Protein AF-A0A534V9U9-F1 (afdb_monomer_lite)

Radius of gyration: 21.63 Å; chains: 1; bounding box: 50×68×51 Å

Foldseek 3Di:
DDDDDPPLPQQPAEEEAAVLLLDCQAPLLVQLSVLQVVLVVVSVVSRHHYDPPQPLLVLCLQFCCPLPVVVQCVLCVVLPDPVDDSVVSSVVSNVPVVSFDDAQQGDTLLQLLFADQAQVLQVVQQVVQCVVVDPQGNGPVSQLPDPVNVSVAPVNCVVNVVVDDDCPDPSNVSLVSSLVSLLSSVVVSCVVRVHQWYKYWQASGFQADDDPDPDVLVVLQFADNQKQAQQAQGNDCVSPPPCSGHNGIRRRRNHHDSDSGRRSCVSNVFDKDKAWSFWGQFRWGWDADPPHPSRIDTDDRDGDTTTIIMMITGGHPSVVVNVSVRVSD

Structure (mmCIF, N/CA/C/O backbone):
data_AF-A0A534V9U9-F1
#
_entry.id   AF-A0A534V9U9-F1
#
loop_
_atom_site.group_PDB
_atom_site.id
_atom_site.type_symbol
_atom_site.label_atom_id
_atom_site.label_alt_id
_atom_site.label_comp_id
_atom_site.label_asym_id
_atom_site.label_entity_id
_atom_site.label_seq_id
_atom_site.pdbx_PDB_ins_code
_atom_site.Cartn_x
_atom_site.Cartn_y
_atom_site.Cartn_z
_atom_site.occupancy
_atom_site.B_iso_or_equiv
_atom_site.auth_seq_id
_atom_site.auth_comp_id
_atom_site.auth_asym_id
_atom_site.auth_atom_id
_atom_site.pdbx_PDB_model_num
ATOM 1 N N . MET A 1 1 ? -17.864 -41.113 9.088 1.00 35.97 1 MET A N 1
ATOM 2 C CA . MET A 1 1 ? -17.496 -39.858 9.779 1.00 35.97 1 MET A CA 1
ATOM 3 C C . MET A 1 1 ? -18.620 -38.866 9.558 1.00 35.97 1 MET A C 1
ATOM 5 O O . MET A 1 1 ? -18.899 -38.551 8.411 1.00 35.97 1 MET A O 1
ATOM 9 N N . ARG A 1 2 ? -19.339 -38.472 10.615 1.00 26.59 2 ARG A N 1
ATOM 10 C CA . ARG A 1 2 ? -20.355 -37.412 10.530 1.00 26.59 2 ARG A CA 1
ATOM 11 C C . ARG A 1 2 ? -19.629 -36.071 10.410 1.00 26.59 2 ARG A C 1
ATOM 13 O O . ARG A 1 2 ? -18.693 -35.842 11.169 1.00 26.59 2 ARG A O 1
ATOM 20 N N . ALA A 1 3 ? -20.045 -35.235 9.461 1.00 29.88 3 ALA A N 1
ATOM 21 C CA . ALA A 1 3 ? -19.619 -33.844 9.393 1.00 29.88 3 ALA A CA 1
ATOM 22 C C . ALA A 1 3 ? -20.002 -33.152 10.710 1.00 29.88 3 ALA A C 1
ATOM 24 O O . ALA A 1 3 ? -21.153 -33.244 11.142 1.00 29.88 3 ALA A O 1
ATOM 25 N N . LEU A 1 4 ? -19.022 -32.542 11.373 1.00 28.94 4 LEU A N 1
ATOM 26 C CA . LEU A 1 4 ? -19.265 -31.696 12.537 1.00 28.94 4 LEU A CA 1
ATOM 27 C C . LEU A 1 4 ? -20.018 -30.431 12.084 1.00 28.94 4 LEU A C 1
ATOM 29 O O . LEU A 1 4 ? -19.758 -29.956 10.974 1.00 28.94 4 LEU A O 1
ATOM 33 N N . PRO A 1 5 ? -20.939 -29.885 12.897 1.00 31.34 5 PRO A N 1
ATOM 34 C CA . PRO A 1 5 ? -21.625 -28.641 12.572 1.00 31.34 5 PRO A CA 1
ATOM 35 C C . PRO A 1 5 ? -20.613 -27.494 12.462 1.00 31.34 5 PRO A C 1
ATOM 37 O O . PRO A 1 5 ? -19.665 -27.417 13.243 1.00 31.34 5 PRO A O 1
ATOM 40 N N . VAL A 1 6 ? -20.815 -26.595 11.498 1.00 38.22 6 VAL A N 1
ATOM 41 C CA . VAL A 1 6 ? -20.056 -25.343 11.360 1.00 38.22 6 VAL A CA 1
ATOM 42 C C . VAL A 1 6 ? -20.553 -24.368 12.434 1.00 38.22 6 VAL A C 1
ATOM 44 O O . VAL A 1 6 ? -21.310 -23.445 12.160 1.00 38.22 6 VAL A O 1
ATOM 47 N N . GLU A 1 7 ? -20.205 -24.618 13.693 1.00 33.47 7 GLU A N 1
ATOM 48 C CA . GLU A 1 7 ? -20.451 -23.673 14.783 1.00 33.47 7 GLU A CA 1
ATOM 49 C C . GLU A 1 7 ? -19.437 -22.523 14.690 1.00 33.47 7 GLU A C 1
ATOM 51 O O . GLU A 1 7 ? -18.239 -22.721 14.863 1.00 33.47 7 GLU A O 1
ATOM 56 N N . ASN A 1 8 ? -19.936 -21.338 14.322 1.00 39.75 8 ASN A N 1
ATOM 57 C CA . ASN A 1 8 ? -19.493 -19.977 14.666 1.00 39.75 8 ASN A CA 1
ATOM 58 C C . ASN A 1 8 ? -18.013 -19.724 15.053 1.00 39.75 8 ASN A C 1
ATOM 60 O O . ASN A 1 8 ? -17.728 -18.968 15.979 1.00 39.75 8 ASN A O 1
ATOM 64 N N . ARG A 1 9 ? -17.044 -20.268 14.305 1.00 39.12 9 ARG A N 1
ATOM 65 C CA . ARG A 1 9 ? -15.599 -20.034 14.534 1.00 39.12 9 ARG A CA 1
ATOM 66 C C . ARG A 1 9 ? -15.144 -18.573 14.362 1.00 39.12 9 ARG A C 1
ATOM 68 O O . ARG A 1 9 ? -13.999 -18.264 14.684 1.00 39.12 9 ARG A O 1
ATOM 75 N N . CYS A 1 10 ? -16.015 -17.688 13.877 1.00 41.69 10 CYS A N 1
ATOM 76 C CA . CYS A 1 10 ? -15.759 -16.249 13.784 1.00 41.69 10 CYS A CA 1
ATOM 77 C C . CYS A 1 10 ? -16.000 -15.495 15.105 1.00 41.69 10 CYS A C 1
ATOM 79 O O . CYS A 1 10 ? -15.434 -14.422 15.283 1.00 41.69 10 CYS A O 1
ATOM 81 N N . ALA A 1 11 ? -16.793 -16.044 16.035 1.00 40.78 11 ALA A N 1
ATOM 82 C CA . ALA A 1 11 ? -17.296 -15.306 17.202 1.00 40.78 11 ALA A CA 1
ATOM 83 C C . ALA A 1 11 ? -16.236 -14.974 18.272 1.00 40.78 11 ALA A C 1
ATOM 85 O O . ALA A 1 11 ? -16.463 -14.094 19.098 1.00 40.78 11 ALA A O 1
ATOM 86 N N . GLU A 1 12 ? -15.083 -15.648 18.257 1.00 47.53 12 GLU A N 1
ATOM 87 C CA . GLU A 1 12 ? -14.006 -15.462 19.244 1.00 47.53 12 GLU A CA 1
ATOM 88 C C . GLU A 1 12 ? -12.804 -14.667 18.706 1.00 47.53 12 GLU A C 1
ATOM 90 O O . GLU A 1 12 ? -11.816 -14.515 19.419 1.00 47.53 12 GLU A O 1
ATOM 95 N N . LYS A 1 13 ? -12.860 -14.165 17.461 1.00 58.19 13 LYS A N 1
ATOM 96 C CA . LYS A 1 13 ? -11.720 -13.503 16.809 1.00 58.19 13 LYS A CA 1
ATOM 97 C C . LYS A 1 13 ? -11.958 -12.011 16.564 1.00 58.19 13 LYS A C 1
ATOM 99 O O . LYS A 1 13 ? -13.017 -11.617 16.067 1.00 58.19 13 LYS A O 1
ATOM 104 N N . GLY A 1 14 ? -10.962 -11.194 16.907 1.00 64.19 14 GLY A N 1
ATOM 105 C CA . GLY A 1 14 ? -10.936 -9.742 16.726 1.00 64.19 14 GLY A CA 1
ATOM 106 C C . GLY A 1 14 ? -10.183 -9.357 15.457 1.00 64.19 14 GLY A C 1
ATOM 107 O O . GLY A 1 14 ? -8.978 -9.574 15.353 1.00 64.19 14 GLY A O 1
ATOM 108 N N . TRP A 1 15 ? -10.871 -8.795 14.469 1.00 74.69 15 TRP A N 1
ATOM 109 C CA . TRP A 1 15 ? -10.304 -8.385 13.183 1.00 74.69 15 TRP A CA 1
ATOM 110 C C . TRP A 1 15 ? -10.435 -6.873 13.021 1.00 74.69 15 TRP A C 1
ATOM 112 O O . TRP A 1 15 ? -11.415 -6.284 13.470 1.00 74.69 15 TRP A O 1
ATOM 122 N N . ALA A 1 16 ? -9.479 -6.227 12.359 1.00 69.12 16 ALA A N 1
ATOM 123 C CA . ALA A 1 16 ? -9.580 -4.797 12.074 1.00 69.12 16 ALA A CA 1
ATOM 124 C C . ALA A 1 16 ? -9.708 -4.496 10.595 1.00 69.12 16 ALA A C 1
ATOM 126 O O . ALA A 1 16 ? -8.915 -4.974 9.787 1.00 69.12 16 ALA A O 1
ATOM 127 N N . CYS A 1 17 ? -10.635 -3.602 10.278 1.00 70.44 17 CYS A N 1
ATOM 128 C CA . CYS A 1 17 ? -10.715 -2.968 8.975 1.00 70.44 17 CYS A CA 1
ATOM 129 C C . CYS A 1 17 ? -9.585 -1.936 8.846 1.00 70.44 17 CYS A C 1
ATOM 131 O O . CYS A 1 17 ? -9.558 -0.946 9.578 1.00 70.44 17 CYS A O 1
ATOM 133 N N . CYS A 1 18 ? -8.637 -2.145 7.930 1.00 70.50 18 CYS A N 1
ATOM 134 C CA . CYS A 1 18 ? -7.575 -1.173 7.671 1.00 70.50 18 CYS A CA 1
ATOM 135 C C . CYS A 1 18 ? -8.012 -0.182 6.580 1.00 70.50 18 CYS A C 1
ATOM 137 O O . CYS A 1 18 ? -7.604 -0.275 5.419 1.00 70.50 18 CYS A O 1
ATOM 139 N N . VAL A 1 19 ? -8.871 0.769 6.964 1.00 64.25 19 VAL A N 1
ATOM 140 C CA . VAL A 1 19 ? -9.435 1.790 6.058 1.00 64.25 19 VAL A CA 1
ATOM 141 C C . VAL A 1 19 ? -8.354 2.673 5.427 1.00 64.25 19 VAL A C 1
ATOM 143 O O . VAL A 1 19 ? -8.484 3.058 4.268 1.00 64.25 19 VAL A O 1
ATOM 146 N N . ASP A 1 20 ? -7.235 2.899 6.118 1.00 70.25 20 ASP A N 1
ATOM 147 C CA . ASP A 1 20 ? -6.082 3.663 5.611 1.00 70.25 20 ASP A CA 1
ATOM 148 C C . ASP A 1 20 ? -5.464 3.088 4.327 1.00 70.25 20 ASP A C 1
ATOM 150 O O . ASP A 1 20 ? -4.735 3.774 3.608 1.00 70.25 20 ASP A O 1
ATOM 154 N N . LEU A 1 21 ? -5.749 1.823 4.015 1.00 78.25 21 LEU A N 1
ATOM 155 C CA . LEU A 1 21 ? -5.316 1.166 2.784 1.00 78.25 21 LEU A CA 1
ATOM 156 C C . LEU A 1 21 ? -6.412 1.109 1.722 1.00 78.25 21 LEU A C 1
ATOM 158 O O . LEU A 1 21 ? -6.121 0.792 0.569 1.00 78.25 21 LEU A O 1
ATOM 162 N N . MET A 1 22 ? -7.640 1.482 2.072 1.00 82.19 22 MET A N 1
ATOM 163 C CA . MET A 1 22 ? -8.823 1.527 1.213 1.00 82.19 22 MET A CA 1
ATOM 164 C C . MET A 1 22 ? -9.210 2.974 0.877 1.00 82.19 22 MET A C 1
ATOM 166 O O . MET A 1 22 ? -10.381 3.338 0.873 1.00 82.19 22 MET A O 1
ATOM 170 N N . ILE A 1 23 ? -8.207 3.810 0.595 1.00 78.38 23 ILE A N 1
ATOM 171 C CA . ILE A 1 23 ? -8.398 5.196 0.157 1.00 78.38 23 ILE A CA 1
ATOM 172 C C . ILE A 1 23 ? -8.891 5.198 -1.296 1.00 78.38 23 ILE A C 1
ATOM 174 O O . ILE A 1 23 ? -8.196 4.715 -2.196 1.00 78.38 23 ILE A O 1
ATOM 178 N N . GLU A 1 24 ? -10.071 5.772 -1.526 1.00 81.81 24 GLU A N 1
ATOM 179 C CA . GLU A 1 24 ? -10.608 6.024 -2.866 1.00 81.81 24 GLU A CA 1
ATOM 180 C C . GLU A 1 24 ? -9.818 7.173 -3.504 1.00 81.81 24 GLU A C 1
ATOM 182 O O . GLU A 1 24 ? -10.159 8.322 -3.296 1.00 81.81 24 GLU A O 1
ATOM 187 N N . ALA A 1 25 ? -8.730 6.910 -4.233 1.00 76.69 25 ALA A N 1
ATOM 188 C CA . ALA A 1 25 ? -7.944 7.977 -4.868 1.00 76.69 25 ALA A CA 1
ATOM 189 C C . ALA A 1 25 ? -8.628 8.501 -6.141 1.00 76.69 25 ALA A C 1
ATOM 191 O O . ALA A 1 25 ? -8.517 9.682 -6.489 1.00 76.69 25 ALA A O 1
ATOM 192 N N . SER A 1 26 ? -9.357 7.622 -6.828 1.00 79.62 26 SER A N 1
ATOM 193 C CA . SER A 1 26 ? -10.193 7.967 -7.959 1.00 79.62 26 SER A CA 1
ATOM 194 C C . SER A 1 26 ? -11.491 7.145 -8.017 1.00 79.62 26 SER A C 1
ATOM 196 O O . SER A 1 26 ? -11.680 6.170 -7.297 1.00 79.62 26 SER A O 1
ATOM 198 N N . ARG A 1 27 ? -12.388 7.478 -8.954 1.00 86.88 27 ARG A N 1
ATOM 199 C CA . ARG A 1 27 ? -13.591 6.686 -9.266 1.00 86.88 27 ARG A CA 1
ATOM 200 C C . ARG A 1 27 ? -13.278 5.252 -9.695 1.00 86.88 27 ARG A C 1
ATOM 202 O O . ARG A 1 27 ? -14.179 4.419 -9.639 1.00 86.88 27 ARG A O 1
ATOM 209 N N . ALA A 1 28 ? -12.050 4.961 -10.127 1.00 87.69 28 ALA A N 1
ATOM 210 C CA . ALA A 1 28 ? -11.626 3.590 -10.383 1.00 87.69 28 ALA A CA 1
ATOM 211 C C . ALA A 1 28 ? -11.568 2.761 -9.093 1.00 87.69 28 ALA A C 1
ATOM 213 O O . ALA A 1 28 ? -11.771 1.553 -9.163 1.00 87.69 28 ALA A O 1
ATOM 214 N N . ASP A 1 29 ? -11.348 3.387 -7.932 1.00 87.81 29 ASP A N 1
ATOM 215 C CA . ASP A 1 29 ? -11.238 2.664 -6.669 1.00 87.81 29 ASP A CA 1
ATOM 216 C C . ASP A 1 29 ? -12.594 2.252 -6.072 1.00 87.81 29 ASP A C 1
ATOM 218 O O . ASP A 1 29 ? -12.723 1.250 -5.361 1.00 87.81 29 ASP A O 1
ATOM 222 N N . ARG A 1 30 ? -13.625 3.050 -6.371 1.00 89.81 30 ARG A N 1
ATOM 223 C CA . ARG A 1 30 ? -14.925 3.042 -5.690 1.00 89.81 30 ARG A CA 1
ATOM 224 C C . ARG A 1 30 ? -15.582 1.670 -5.623 1.00 89.81 30 ARG A C 1
ATOM 226 O O . ARG A 1 30 ? -16.085 1.279 -4.574 1.00 89.81 30 ARG A O 1
ATOM 233 N N . GLU A 1 31 ? -15.609 0.940 -6.735 1.00 93.88 31 GLU A N 1
ATOM 234 C CA . GLU A 1 31 ? -16.316 -0.341 -6.800 1.00 93.88 31 GLU A CA 1
ATOM 235 C C . GLU A 1 31 ? -15.578 -1.455 -6.053 1.00 93.88 31 GLU A C 1
ATOM 237 O O . GLU A 1 31 ? -16.229 -2.232 -5.356 1.00 93.88 31 GLU A O 1
ATOM 242 N N . ASN A 1 32 ? -14.244 -1.504 -6.100 1.00 93.00 32 ASN A N 1
ATOM 243 C CA . ASN A 1 32 ? -13.491 -2.472 -5.300 1.00 93.00 32 ASN A CA 1
ATOM 244 C C . ASN A 1 32 ? -13.619 -2.167 -3.806 1.00 93.00 32 ASN A C 1
ATOM 246 O O . ASN A 1 32 ? -13.843 -3.084 -3.018 1.00 93.00 32 ASN A O 1
ATOM 250 N N . ILE A 1 33 ? -13.519 -0.892 -3.411 1.00 92.56 33 ILE A N 1
ATOM 251 C CA . ILE A 1 33 ? -13.695 -0.480 -2.012 1.00 92.56 33 ILE A CA 1
ATOM 252 C C . ILE A 1 33 ? -15.121 -0.787 -1.544 1.00 92.56 33 ILE A C 1
ATOM 254 O O . ILE A 1 33 ? -15.302 -1.306 -0.444 1.00 92.56 33 ILE A O 1
ATOM 258 N N . ARG A 1 34 ? -16.142 -0.548 -2.381 1.00 95.38 34 ARG A N 1
ATOM 259 C CA . ARG A 1 34 ? -17.529 -0.930 -2.076 1.00 95.38 34 ARG A CA 1
ATOM 260 C C . ARG A 1 34 ? -17.645 -2.431 -1.821 1.00 95.38 34 ARG A C 1
ATOM 262 O O . ARG A 1 34 ? -18.214 -2.814 -0.805 1.00 95.38 34 ARG A O 1
ATOM 269 N N . VAL A 1 35 ? -17.120 -3.269 -2.717 1.00 97.00 35 VAL A N 1
ATOM 270 C CA . VAL A 1 35 ? -17.183 -4.734 -2.572 1.00 97.00 35 VAL A CA 1
ATOM 271 C C . VAL A 1 35 ? -16.421 -5.201 -1.330 1.00 97.00 35 VAL A C 1
ATOM 273 O O . VAL A 1 35 ? -16.930 -6.035 -0.589 1.00 97.00 35 VAL A O 1
ATOM 276 N N . ALA A 1 36 ? -15.247 -4.631 -1.053 1.00 94.94 36 ALA A N 1
ATOM 277 C CA . ALA A 1 36 ? -14.487 -4.926 0.160 1.00 94.94 36 ALA A CA 1
ATOM 278 C C . ALA A 1 36 ? -15.271 -4.559 1.432 1.00 94.94 36 ALA A C 1
ATOM 280 O O . ALA A 1 36 ? -15.384 -5.378 2.341 1.00 94.94 36 ALA A O 1
ATOM 281 N N . ASN A 1 37 ? -15.880 -3.3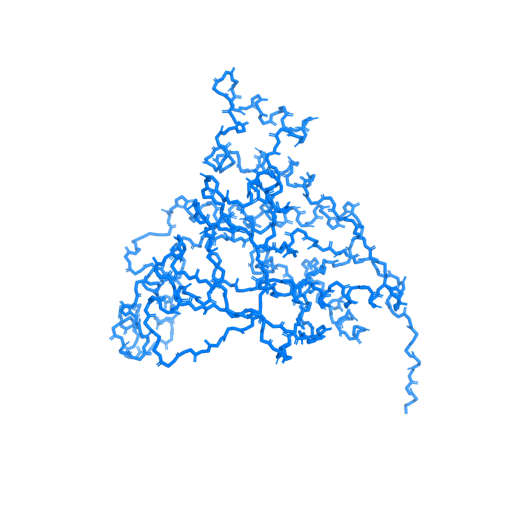71 1.474 1.00 94.50 37 ASN A N 1
ATOM 282 C CA . ASN A 1 37 ? -16.704 -2.931 2.602 1.00 94.50 37 ASN A CA 1
ATOM 283 C C . ASN A 1 37 ? -17.965 -3.791 2.779 1.00 94.50 37 ASN A C 1
ATOM 285 O O . ASN A 1 37 ? -18.344 -4.090 3.911 1.00 94.50 37 ASN A O 1
ATOM 289 N N . GLU A 1 38 ? -18.611 -4.213 1.688 1.00 95.94 38 GLU A N 1
ATOM 290 C CA . GLU A 1 38 ? -19.739 -5.153 1.737 1.00 95.94 38 GLU A CA 1
ATOM 291 C C . GLU A 1 38 ? -19.307 -6.506 2.324 1.00 95.94 38 GLU A C 1
ATOM 293 O O . GLU A 1 38 ? -19.957 -6.998 3.246 1.00 95.94 38 GLU A O 1
ATOM 298 N N . ALA A 1 39 ? -18.172 -7.056 1.882 1.00 95.06 39 ALA A N 1
ATOM 299 C CA . ALA A 1 39 ? -17.630 -8.307 2.412 1.00 95.06 39 ALA A CA 1
ATOM 300 C C . ALA A 1 39 ? -17.250 -8.204 3.903 1.00 95.06 39 ALA A C 1
ATOM 302 O O . ALA A 1 39 ? -17.585 -9.090 4.689 1.00 95.06 39 ALA A O 1
ATOM 303 N N . ILE A 1 40 ? -16.634 -7.096 4.332 1.00 92.94 40 ILE A N 1
ATOM 304 C CA . ILE A 1 40 ? -16.332 -6.828 5.751 1.00 92.94 40 ILE A CA 1
ATOM 305 C C . ILE A 1 40 ? -17.623 -6.704 6.575 1.00 92.94 40 ILE A C 1
ATOM 307 O O . ILE A 1 40 ? -17.710 -7.211 7.699 1.00 92.94 40 ILE A O 1
ATOM 311 N N . ALA A 1 41 ? -18.661 -6.070 6.025 1.00 92.50 41 ALA A N 1
ATOM 312 C CA . ALA A 1 41 ? -19.963 -5.992 6.678 1.00 92.50 41 ALA A CA 1
ATOM 313 C C . ALA A 1 41 ? -20.620 -7.375 6.814 1.00 92.50 41 ALA A C 1
ATOM 315 O O . ALA A 1 41 ? -21.247 -7.653 7.839 1.00 92.50 41 ALA A O 1
ATOM 316 N N . ASP A 1 42 ? -20.466 -8.253 5.825 1.00 91.81 42 ASP A N 1
ATOM 317 C CA . ASP A 1 42 ? -20.979 -9.622 5.881 1.00 91.81 42 ASP A CA 1
ATOM 318 C C . ASP A 1 42 ? -20.206 -10.486 6.887 1.00 91.81 42 ASP A C 1
ATOM 320 O O . ASP A 1 42 ? -20.832 -11.214 7.659 1.00 91.81 42 ASP A O 1
ATOM 324 N N . MET A 1 43 ? -18.886 -10.310 7.006 1.00 89.69 43 MET A N 1
ATOM 325 C CA . MET A 1 43 ? -18.082 -10.914 8.080 1.00 89.69 43 MET A CA 1
ATOM 326 C C . MET A 1 43 ? -18.608 -10.519 9.466 1.00 89.69 43 MET A C 1
ATOM 328 O O . MET A 1 43 ? -18.782 -11.374 10.339 1.00 89.69 43 MET A O 1
ATOM 332 N N . LYS A 1 44 ? -18.931 -9.234 9.662 1.00 89.19 44 LYS A N 1
ATOM 333 C CA . LYS A 1 44 ? -19.528 -8.740 10.912 1.00 89.19 44 LYS A CA 1
ATOM 334 C C . LYS A 1 44 ? -20.890 -9.384 11.190 1.00 89.19 44 LYS A C 1
ATOM 336 O O . LYS A 1 44 ? -21.157 -9.785 12.320 1.00 89.19 44 LYS A O 1
ATOM 341 N N . LYS A 1 45 ? -21.749 -9.525 10.172 1.00 89.94 45 LYS A N 1
ATOM 342 C CA . LYS A 1 45 ? -23.047 -10.223 10.301 1.00 89.94 45 LYS A CA 1
ATOM 343 C C . LYS A 1 45 ? -22.875 -11.709 10.627 1.00 89.94 45 LYS A C 1
ATOM 345 O O . LYS A 1 45 ? -23.694 -12.257 11.358 1.00 89.94 45 LYS A O 1
ATOM 350 N N . ALA A 1 46 ? -21.814 -12.335 10.122 1.00 87.31 46 ALA A N 1
ATOM 351 C CA . ALA A 1 46 ? -21.441 -13.719 10.411 1.00 87.31 46 ALA A CA 1
ATOM 352 C C . ALA A 1 46 ? -20.773 -13.903 11.792 1.00 87.31 46 ALA A C 1
ATOM 354 O O . ALA A 1 46 ? -20.376 -15.013 12.142 1.00 87.31 46 ALA A O 1
ATOM 355 N N . GLY A 1 47 ? -20.665 -12.836 12.592 1.00 86.50 47 GLY A N 1
ATOM 356 C CA . GLY A 1 47 ? -20.205 -12.890 13.978 1.00 86.50 47 GLY A CA 1
ATOM 357 C C . GLY A 1 47 ? -18.740 -12.520 14.192 1.00 86.50 47 GLY A C 1
ATOM 358 O O . GLY A 1 47 ? -18.276 -12.625 15.321 1.00 86.50 47 GLY A O 1
ATOM 359 N N . ALA A 1 48 ? -18.012 -12.075 13.164 1.00 86.31 48 ALA A N 1
ATOM 360 C CA . ALA A 1 48 ? -16.667 -11.544 13.364 1.00 86.31 48 ALA A CA 1
ATOM 361 C C . ALA A 1 48 ? -16.700 -10.227 14.156 1.00 86.31 48 ALA A C 1
ATOM 363 O O . ALA A 1 48 ? -17.526 -9.344 13.892 1.00 86.31 48 ALA A O 1
ATOM 364 N N . THR A 1 49 ? -15.760 -10.054 15.085 1.00 89.31 49 THR A N 1
ATOM 365 C CA . THR A 1 49 ? -15.566 -8.763 15.752 1.00 89.31 49 THR A CA 1
ATOM 366 C C . THR A 1 49 ? -14.744 -7.865 14.836 1.00 89.31 49 THR A C 1
ATOM 368 O O . THR A 1 49 ? -13.570 -8.136 14.624 1.00 89.31 49 THR A O 1
ATOM 371 N N . ILE A 1 50 ? -15.352 -6.808 14.288 1.00 89.19 50 ILE A N 1
ATOM 372 C CA . ILE A 1 50 ? -14.666 -5.830 13.428 1.00 89.19 50 ILE A CA 1
ATOM 373 C C . ILE A 1 50 ? -14.384 -4.543 14.209 1.00 89.19 50 ILE A C 1
ATOM 375 O O . ILE A 1 50 ? -15.323 -3.879 14.657 1.00 89.19 50 ILE A O 1
ATOM 379 N N . VAL A 1 51 ? -13.105 -4.181 14.321 1.00 88.94 51 VAL A N 1
ATOM 380 C CA . VAL A 1 51 ? -12.631 -2.883 14.821 1.00 88.94 51 VAL A CA 1
ATOM 381 C C . VAL A 1 51 ? -12.436 -1.940 13.634 1.00 88.94 51 VAL A C 1
ATOM 383 O O . VAL A 1 51 ? -11.598 -2.188 12.767 1.00 88.94 51 VAL A O 1
ATOM 386 N N . ASP A 1 52 ? -13.243 -0.881 13.580 1.00 85.00 52 ASP A N 1
ATOM 387 C CA . ASP A 1 52 ? -13.201 0.155 12.545 1.00 85.00 52 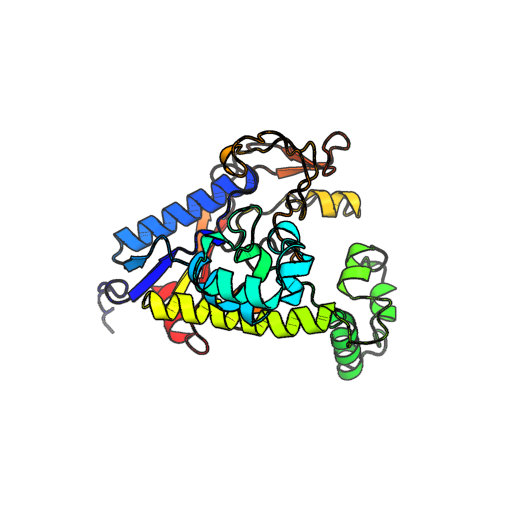ASP A CA 1
ATOM 388 C C . ASP A 1 52 ? -13.739 1.485 13.120 1.00 85.00 52 ASP A C 1
ATOM 390 O O . ASP A 1 52 ? -14.892 1.508 13.574 1.00 85.00 52 ASP A O 1
ATOM 394 N N . PRO A 1 53 ? -12.948 2.577 13.156 1.00 81.31 53 PRO A N 1
ATOM 395 C CA . PRO A 1 53 ? -11.564 2.681 12.683 1.00 81.31 53 PRO A CA 1
ATOM 396 C C . PRO A 1 53 ? -10.546 2.084 13.664 1.00 81.31 53 PRO A C 1
ATOM 398 O O . PRO A 1 53 ? -10.750 2.092 14.878 1.00 81.31 53 PRO A O 1
ATOM 401 N N . VAL A 1 54 ? -9.404 1.631 13.137 1.00 83.31 54 VAL A N 1
ATOM 402 C CA . VAL A 1 54 ? -8.178 1.432 13.929 1.00 83.31 54 VAL A CA 1
ATOM 403 C C . VAL A 1 54 ? -7.330 2.697 13.923 1.00 83.31 54 VAL A C 1
ATOM 405 O O . VAL A 1 54 ? -7.192 3.355 12.895 1.00 83.31 54 VAL A O 1
ATOM 408 N N . ASN A 1 55 ? -6.729 3.035 15.065 1.00 83.75 55 ASN A N 1
ATOM 409 C CA . ASN A 1 55 ? -5.952 4.266 15.214 1.00 83.75 55 ASN A CA 1
ATOM 410 C C . ASN A 1 55 ? -4.512 4.122 14.685 1.00 83.75 55 ASN A C 1
ATOM 412 O O . ASN A 1 55 ? -3.539 4.124 15.439 1.00 83.75 55 ASN A O 1
ATOM 416 N N . VAL A 1 56 ? -4.390 3.962 13.371 1.00 89.56 56 VAL A N 1
ATOM 417 C CA . VAL A 1 56 ? -3.107 3.863 12.664 1.00 89.56 56 VAL A CA 1
ATOM 418 C C . VAL A 1 56 ? -2.331 5.178 12.735 1.00 89.56 56 VAL A C 1
ATOM 420 O O . VAL A 1 56 ? -1.125 5.154 12.982 1.00 89.56 56 VAL A O 1
ATOM 423 N N . ASP A 1 57 ? -3.017 6.315 12.591 1.00 89.69 57 ASP A N 1
ATOM 424 C CA . ASP A 1 57 ? -2.418 7.652 12.683 1.00 89.69 57 ASP A CA 1
ATOM 425 C C . ASP A 1 57 ? -1.665 7.854 14.002 1.00 89.69 57 ASP A C 1
ATOM 427 O O . ASP A 1 57 ? -0.563 8.400 14.007 1.00 89.69 57 ASP A O 1
ATOM 431 N N . LYS A 1 58 ? -2.205 7.354 15.121 1.00 91.94 58 LYS A N 1
ATOM 432 C CA . LYS A 1 58 ? -1.499 7.375 16.406 1.00 91.94 58 LYS A CA 1
ATOM 433 C C . LYS A 1 58 ? -0.217 6.541 16.373 1.00 91.94 58 LYS A C 1
ATOM 435 O O . LYS A 1 58 ? 0.813 7.039 16.804 1.00 91.94 58 LYS A O 1
ATOM 440 N N . ALA A 1 59 ? -0.246 5.307 15.867 1.00 94.56 59 ALA A N 1
ATOM 441 C CA . ALA A 1 59 ? 0.957 4.467 15.817 1.00 94.56 59 ALA A CA 1
ATOM 442 C C . ALA A 1 59 ? 2.037 5.059 14.891 1.00 94.56 59 ALA A C 1
ATOM 444 O O . ALA A 1 59 ? 3.227 5.019 15.200 1.00 94.56 59 ALA A O 1
ATOM 445 N N . ILE A 1 60 ? 1.625 5.666 13.773 1.00 94.94 60 ILE A N 1
ATOM 446 C CA . ILE A 1 60 ? 2.511 6.461 12.914 1.00 94.94 60 ILE A CA 1
ATOM 447 C C . ILE A 1 60 ? 3.106 7.624 13.713 1.00 94.94 60 ILE A C 1
ATOM 449 O O . ILE A 1 60 ? 4.314 7.858 13.645 1.00 94.94 60 ILE A O 1
ATOM 453 N N . ALA A 1 61 ? 2.270 8.332 14.470 1.00 94.88 61 ALA A N 1
ATOM 454 C CA . ALA A 1 61 ? 2.676 9.485 15.251 1.00 94.88 61 ALA A CA 1
ATOM 455 C C . ALA A 1 61 ? 3.671 9.156 16.370 1.00 94.88 61 ALA A C 1
ATOM 457 O O . ALA A 1 61 ? 4.636 9.894 16.564 1.00 94.88 61 ALA A O 1
ATOM 458 N N . ASP A 1 62 ? 3.477 8.022 17.041 1.00 95.06 62 ASP A N 1
ATOM 459 C CA . ASP A 1 62 ? 4.360 7.536 18.100 1.00 95.06 62 ASP A CA 1
ATOM 460 C C . ASP A 1 62 ? 5.748 7.149 17.561 1.00 95.06 62 ASP A C 1
ATOM 462 O O . ASP A 1 62 ? 6.767 7.365 18.220 1.00 95.06 62 ASP A O 1
ATOM 466 N N . LEU A 1 63 ? 5.801 6.553 16.363 1.00 96.56 63 LEU A N 1
ATOM 467 C CA . LEU A 1 63 ? 6.994 5.852 15.883 1.00 96.56 63 LEU A CA 1
ATOM 468 C C . LEU A 1 63 ? 7.786 6.625 14.825 1.00 96.56 63 LEU A C 1
ATOM 470 O O . LEU A 1 63 ? 9.015 6.679 14.899 1.00 96.56 63 LEU A O 1
ATOM 474 N N . VAL A 1 64 ? 7.127 7.225 13.830 1.00 96.06 64 VAL A N 1
ATOM 475 C CA . VAL A 1 64 ? 7.813 7.802 12.658 1.00 96.06 64 VAL A CA 1
ATOM 476 C C . VAL A 1 64 ? 8.715 8.991 13.011 1.00 96.06 64 VAL A C 1
ATOM 478 O O . VAL A 1 64 ? 9.852 9.003 12.533 1.00 96.06 64 VAL A O 1
ATOM 481 N N . PRO A 1 65 ? 8.303 9.970 13.844 1.00 96.00 65 PRO A N 1
ATOM 482 C CA . PRO A 1 65 ? 9.183 11.078 14.219 1.00 96.00 65 PRO A CA 1
ATOM 483 C C . PRO A 1 65 ? 10.466 10.622 14.917 1.00 96.00 65 PRO A C 1
ATOM 485 O O . PRO A 1 65 ? 11.504 11.261 14.761 1.00 96.00 65 PRO A O 1
ATOM 488 N N . TYR A 1 66 ? 10.405 9.524 15.675 1.00 94.31 66 TYR A N 1
ATOM 489 C CA . TYR A 1 66 ? 11.545 8.986 16.410 1.00 94.31 66 TYR A CA 1
ATOM 490 C C . TYR A 1 66 ? 12.438 8.087 15.543 1.00 94.31 66 TYR A C 1
ATOM 492 O O . TYR A 1 66 ? 13.658 8.255 15.538 1.00 94.31 66 TYR A O 1
ATOM 500 N N . LEU A 1 67 ? 11.846 7.148 14.798 1.00 95.50 67 LEU A N 1
ATOM 501 C CA . LEU A 1 67 ? 12.582 6.152 14.013 1.00 95.50 67 LEU A CA 1
ATOM 502 C C . LEU A 1 67 ? 13.090 6.702 12.677 1.00 95.50 67 LEU A C 1
ATOM 504 O O . LEU A 1 67 ? 14.156 6.302 12.210 1.00 95.50 67 LEU A O 1
ATOM 508 N N . GLU A 1 68 ? 12.351 7.627 12.060 1.00 93.88 68 GLU A N 1
ATOM 509 C CA . GLU A 1 68 ? 12.641 8.141 10.718 1.00 93.88 68 GLU A CA 1
ATOM 510 C C . GLU A 1 68 ? 12.584 9.683 10.608 1.00 93.88 68 GLU A C 1
ATOM 512 O O . GLU A 1 68 ? 12.018 10.225 9.649 1.00 93.88 68 GLU A O 1
ATOM 517 N N . PRO A 1 69 ? 13.219 10.442 11.526 1.00 92.75 69 PRO A N 1
ATOM 518 C CA . PRO A 1 69 ? 13.130 11.905 11.551 1.00 92.75 69 PRO A CA 1
ATOM 519 C C . PRO A 1 69 ? 13.662 12.562 10.276 1.00 92.75 69 PRO A C 1
ATOM 521 O O . PRO A 1 69 ? 13.091 13.531 9.776 1.00 92.75 69 PRO A O 1
ATOM 524 N N . GLY A 1 70 ? 14.750 12.020 9.720 1.00 90.69 70 GLY A N 1
ATOM 525 C CA . GLY A 1 70 ? 15.348 12.532 8.490 1.00 90.69 70 GLY A CA 1
ATOM 526 C C . GLY A 1 70 ? 14.418 12.368 7.291 1.00 90.69 70 GLY A C 1
ATOM 527 O O . GLY A 1 70 ? 14.290 13.286 6.484 1.00 90.69 70 GLY A O 1
ATOM 528 N N . TRP A 1 71 ? 13.733 11.229 7.186 1.00 89.81 71 TRP A N 1
ATOM 529 C CA . TRP A 1 71 ? 12.751 11.021 6.128 1.00 89.81 71 TRP A CA 1
ATOM 530 C C . TRP A 1 71 ? 11.536 11.935 6.310 1.00 89.81 71 TRP A C 1
ATOM 532 O O . TRP A 1 71 ? 11.085 12.534 5.330 1.00 89.81 71 TRP A O 1
ATOM 542 N N . LEU A 1 72 ? 11.040 12.088 7.545 1.00 92.00 72 LEU A N 1
ATOM 543 C CA . LEU A 1 72 ? 9.880 12.932 7.838 1.00 92.00 72 LEU A CA 1
ATOM 544 C C . LEU A 1 72 ? 10.170 14.393 7.467 1.00 92.00 72 LEU A C 1
ATOM 546 O O . LEU A 1 72 ? 9.379 15.009 6.760 1.00 92.00 72 LEU A O 1
ATOM 550 N N . ALA A 1 73 ? 11.341 14.916 7.842 1.00 92.19 73 ALA A N 1
ATOM 551 C CA . ALA A 1 73 ? 11.760 16.273 7.494 1.00 92.19 73 ALA A CA 1
ATOM 552 C C . ALA A 1 73 ? 11.938 16.479 5.982 1.00 92.19 73 ALA A C 1
ATOM 554 O O . ALA A 1 73 ? 11.518 17.506 5.450 1.00 92.19 73 ALA A O 1
ATOM 555 N N . ARG A 1 74 ? 12.511 15.496 5.269 1.00 90.00 74 ARG A N 1
ATOM 556 C CA . ARG A 1 74 ? 12.673 15.562 3.805 1.00 90.00 74 ARG A CA 1
ATOM 557 C C . ARG A 1 74 ? 11.334 15.584 3.065 1.00 90.00 74 ARG A C 1
ATOM 559 O O . ARG A 1 74 ? 11.193 16.321 2.095 1.00 90.00 74 ARG A O 1
ATOM 566 N N . ASN A 1 75 ? 10.365 14.777 3.499 1.00 88.00 75 ASN A N 1
ATOM 567 C CA . ASN A 1 75 ? 9.080 14.621 2.804 1.00 88.00 75 ASN A CA 1
ATOM 568 C C . ASN A 1 75 ? 8.019 15.635 3.251 1.00 88.00 75 ASN A C 1
ATOM 570 O O . ASN A 1 75 ? 7.085 15.928 2.500 1.00 88.00 75 ASN A O 1
ATOM 574 N N . PHE A 1 76 ? 8.165 16.176 4.461 1.00 91.50 76 PHE A N 1
ATOM 575 C CA . PHE A 1 76 ? 7.232 17.119 5.069 1.00 91.50 76 PHE A CA 1
ATOM 576 C C . PHE A 1 76 ? 7.975 18.283 5.732 1.00 91.50 76 PHE A C 1
ATOM 578 O O . PHE A 1 76 ? 7.868 18.476 6.944 1.00 91.50 76 PHE A O 1
ATOM 585 N N . PRO A 1 77 ? 8.698 19.113 4.957 1.00 91.81 77 PRO A N 1
ATOM 586 C CA . PRO A 1 77 ? 9.473 20.222 5.513 1.00 91.81 77 PRO A CA 1
ATOM 587 C C . PRO A 1 77 ? 8.600 21.226 6.278 1.00 91.81 77 PRO A C 1
ATOM 589 O O . PRO A 1 77 ? 9.032 21.773 7.284 1.00 91.81 77 PRO A O 1
ATOM 592 N N . ALA A 1 78 ? 7.334 21.405 5.880 1.00 90.38 78 ALA A N 1
ATOM 593 C CA . ALA A 1 78 ? 6.382 22.260 6.595 1.00 90.38 78 ALA A CA 1
ATOM 594 C C . ALA A 1 78 ? 6.091 21.792 8.036 1.00 90.38 78 ALA A C 1
ATOM 596 O O . ALA A 1 78 ? 5.688 22.597 8.872 1.00 90.38 78 ALA A O 1
ATOM 597 N N . ALA A 1 79 ? 6.318 20.511 8.346 1.00 91.75 79 ALA A N 1
ATOM 598 C CA . ALA A 1 79 ? 6.197 19.988 9.702 1.00 91.75 79 ALA A CA 1
ATOM 599 C C . ALA A 1 79 ? 7.401 20.360 10.593 1.00 91.75 79 ALA A C 1
ATOM 601 O O . ALA A 1 79 ? 7.332 20.154 11.804 1.00 91.75 79 ALA A O 1
ATOM 602 N N . PHE A 1 80 ? 8.474 20.930 10.027 1.00 94.19 80 PHE A N 1
ATOM 603 C CA . PHE A 1 80 ? 9.705 21.334 10.712 1.00 94.19 80 PHE A CA 1
ATOM 604 C C . PHE A 1 80 ? 9.994 22.824 10.472 1.00 94.19 80 PHE A C 1
ATOM 606 O O . PHE A 1 80 ? 10.770 23.169 9.581 1.00 94.19 80 PHE A O 1
ATOM 613 N N . PRO A 1 81 ? 9.373 23.732 11.247 1.00 89.56 81 PRO A N 1
ATOM 614 C CA . PRO A 1 81 ? 9.591 25.165 11.078 1.00 89.56 81 PRO A CA 1
ATOM 615 C C . PRO A 1 81 ? 11.039 25.556 11.409 1.00 89.56 81 PRO A C 1
ATOM 617 O O . PRO A 1 81 ? 11.594 25.091 12.403 1.00 89.56 81 PRO A O 1
ATOM 620 N N . GLU A 1 82 ? 11.618 26.479 10.632 1.00 87.75 82 GLU A N 1
ATOM 621 C CA . GLU A 1 82 ? 13.003 26.961 10.816 1.00 87.75 82 GLU A CA 1
ATOM 622 C C . GLU A 1 82 ? 13.255 27.584 12.200 1.00 87.75 82 GLU A C 1
ATOM 624 O O . GLU A 1 82 ? 14.385 27.617 12.684 1.00 87.75 82 GLU A O 1
ATOM 629 N N . SER A 1 83 ? 12.197 28.061 12.861 1.00 86.00 83 SER A N 1
ATOM 630 C CA . SER A 1 83 ? 12.254 28.678 14.187 1.00 86.00 83 SER A CA 1
ATOM 631 C C . SER A 1 83 ? 12.469 27.687 15.338 1.00 86.00 83 SER A C 1
ATOM 633 O O . SER A 1 83 ? 12.651 28.127 16.472 1.00 86.00 83 SER A O 1
ATOM 635 N N . ALA A 1 84 ? 12.413 26.374 15.093 1.00 84.31 84 ALA A N 1
ATOM 636 C CA . ALA A 1 84 ? 12.581 25.338 16.111 1.00 84.31 84 ALA A CA 1
ATOM 637 C C . ALA A 1 84 ? 13.705 24.368 15.731 1.00 84.31 84 ALA A C 1
ATOM 639 O O . ALA A 1 84 ? 13.869 24.001 14.568 1.00 84.31 84 ALA A O 1
ATOM 640 N N . LYS A 1 85 ? 14.466 23.891 16.724 1.00 93.06 85 LYS A N 1
ATOM 641 C CA . LYS A 1 85 ? 15.430 22.814 16.471 1.00 93.06 85 LYS A CA 1
ATOM 642 C C . LYS A 1 85 ? 14.663 21.543 16.080 1.00 93.06 85 LYS A C 1
ATOM 644 O O . LYS A 1 85 ? 13.669 21.229 16.738 1.00 93.06 85 LYS A O 1
ATOM 649 N N . PRO A 1 86 ? 15.137 20.758 15.093 1.00 92.69 86 PRO A N 1
ATOM 650 C CA . PRO A 1 86 ? 14.446 19.538 14.673 1.00 92.69 86 PRO A CA 1
ATOM 651 C C . PRO A 1 86 ? 14.163 18.558 15.819 1.00 92.69 86 PRO A C 1
ATOM 653 O O . PRO A 1 86 ? 13.090 17.965 15.863 1.00 92.69 86 PRO A O 1
ATOM 656 N N . ILE A 1 87 ? 15.085 18.435 16.780 1.00 94.25 87 ILE A N 1
ATOM 657 C CA . ILE A 1 87 ? 14.904 17.559 17.944 1.00 94.25 87 ILE A CA 1
ATOM 658 C C . ILE A 1 87 ? 13.761 18.025 18.858 1.00 94.25 87 ILE A C 1
ATOM 660 O O . ILE A 1 87 ? 12.936 17.211 19.258 1.00 94.25 87 ILE A O 1
ATOM 664 N N . ASP A 1 88 ? 13.642 19.330 19.114 1.00 94.94 88 ASP A N 1
ATOM 665 C CA . ASP A 1 88 ? 12.563 19.892 19.937 1.00 94.94 88 ASP A CA 1
ATOM 666 C C . ASP A 1 88 ? 11.208 19.742 19.230 1.00 94.94 88 ASP A C 1
ATOM 668 O O . ASP A 1 88 ? 10.169 19.536 19.866 1.00 94.94 88 ASP A O 1
ATOM 672 N N . ARG A 1 89 ? 11.213 19.790 17.890 1.00 94.62 89 ARG A N 1
ATOM 673 C CA . ARG A 1 89 ? 10.017 19.542 17.085 1.00 94.62 89 ARG A CA 1
ATOM 674 C C . ARG A 1 89 ? 9.548 18.091 17.186 1.00 94.62 89 ARG A C 1
ATOM 676 O O . ARG A 1 89 ? 8.354 17.877 17.360 1.00 94.62 89 ARG A O 1
ATOM 683 N N . ILE A 1 90 ? 10.466 17.126 17.139 1.00 95.06 90 ILE A N 1
ATOM 684 C CA . ILE A 1 90 ? 10.158 15.699 17.341 1.00 95.06 90 ILE A CA 1
ATOM 685 C C . ILE A 1 90 ? 9.603 15.462 18.750 1.00 95.06 90 ILE A C 1
ATOM 687 O O . ILE A 1 90 ? 8.597 14.777 18.899 1.00 95.06 90 ILE A O 1
ATOM 691 N N . VAL A 1 91 ? 10.196 16.083 19.777 1.00 95.06 91 VAL A N 1
ATOM 692 C CA . VAL A 1 91 ? 9.662 16.020 21.149 1.00 95.06 91 VAL A CA 1
ATOM 693 C C . VAL A 1 91 ? 8.245 16.592 21.207 1.00 95.06 91 VAL A C 1
ATOM 695 O O . VAL A 1 91 ? 7.371 15.989 21.817 1.00 95.06 91 VAL A O 1
ATOM 698 N N . SER A 1 92 ? 7.988 17.717 20.538 1.00 95.44 92 SER A N 1
ATOM 699 C CA . SER A 1 92 ? 6.642 18.302 20.480 1.00 95.44 92 SER A CA 1
ATOM 700 C C . SER A 1 92 ? 5.640 17.353 19.816 1.00 95.44 92 SER A C 1
ATOM 702 O O . SER A 1 92 ? 4.545 17.176 20.334 1.00 95.44 92 SER A O 1
ATOM 704 N N . MET A 1 93 ? 6.026 16.707 18.710 1.00 95.38 93 MET A N 1
ATOM 705 C CA . MET A 1 93 ? 5.197 15.715 18.013 1.00 95.38 93 MET A CA 1
ATOM 706 C C . MET A 1 93 ? 4.852 14.509 18.894 1.00 95.38 93 MET A C 1
ATOM 708 O O . MET A 1 93 ? 3.755 13.985 18.764 1.00 95.38 93 MET A O 1
ATOM 712 N N . ALA A 1 94 ? 5.737 14.108 19.813 1.00 93.50 94 ALA A N 1
ATOM 713 C CA . ALA A 1 94 ? 5.471 13.017 20.754 1.00 93.50 94 ALA A CA 1
ATOM 714 C C . ALA A 1 94 ? 4.395 13.358 21.806 1.00 93.50 94 ALA A C 1
ATOM 716 O O . ALA A 1 94 ? 3.781 12.459 22.370 1.00 93.50 94 ALA A O 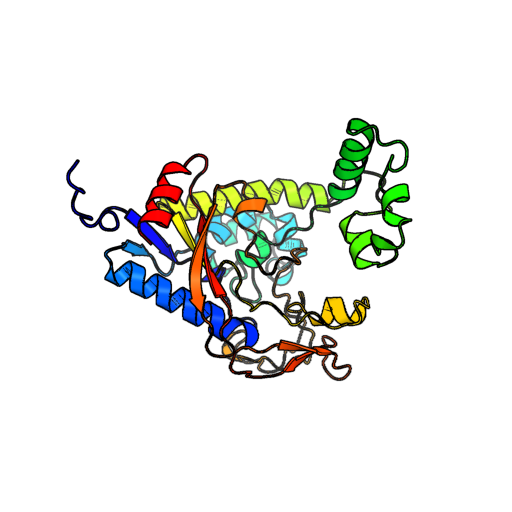1
ATOM 717 N N . PHE A 1 95 ? 4.168 14.645 22.093 1.00 95.12 95 PHE A N 1
ATOM 718 C CA . PHE A 1 95 ? 3.126 15.094 23.028 1.00 95.12 95 PHE A CA 1
ATOM 719 C C . PHE A 1 95 ? 1.886 15.662 22.328 1.00 95.12 95 PHE A C 1
ATOM 721 O O . PHE A 1 95 ? 0.826 15.751 22.945 1.00 95.12 95 PHE A O 1
ATOM 728 N N . ASP A 1 96 ? 2.006 16.040 21.056 1.00 95.75 96 ASP A N 1
ATOM 729 C CA . ASP A 1 96 ? 0.920 16.549 20.228 1.00 95.75 96 ASP A CA 1
ATOM 730 C C . ASP A 1 96 ? 0.987 15.930 18.825 1.00 95.75 96 ASP A C 1
ATOM 732 O O . ASP A 1 96 ? 1.664 16.423 17.917 1.00 95.75 96 ASP A O 1
ATOM 736 N N . HIS A 1 97 ? 0.249 14.831 18.647 1.00 94.38 97 HIS A N 1
ATOM 737 C CA . HIS A 1 97 ? 0.206 14.083 17.389 1.00 94.38 97 HIS A CA 1
ATOM 738 C C . HIS A 1 97 ? -0.407 14.895 16.239 1.00 94.38 97 HIS A C 1
ATOM 740 O O . HIS A 1 97 ? -0.134 14.596 15.078 1.00 94.38 97 HIS A O 1
ATOM 746 N N . ALA A 1 98 ? -1.179 15.955 16.521 1.00 93.44 98 ALA A N 1
ATOM 747 C CA . ALA A 1 98 ? -1.749 16.817 15.482 1.00 93.44 98 ALA A CA 1
ATOM 748 C C . ALA A 1 98 ? -0.675 17.626 14.731 1.00 93.44 98 ALA A C 1
ATOM 750 O O . ALA A 1 98 ? -0.933 18.181 13.662 1.00 93.44 98 ALA A O 1
ATOM 751 N N . LEU A 1 99 ? 0.547 17.686 15.269 1.00 93.81 99 LEU A N 1
ATOM 752 C CA . LEU A 1 99 ? 1.697 18.308 14.616 1.00 93.81 99 LEU A CA 1
ATOM 753 C C . LEU A 1 99 ? 2.271 17.470 13.469 1.00 93.81 99 LEU A C 1
ATOM 755 O O . LEU A 1 99 ? 3.118 17.973 12.721 1.00 93.81 99 LEU A O 1
ATOM 759 N N . ILE A 1 100 ? 1.846 16.213 13.347 1.00 94.19 100 ILE A N 1
ATOM 760 C CA . ILE A 1 100 ? 2.289 15.288 12.312 1.00 94.19 100 ILE A CA 1
ATOM 761 C C . ILE A 1 100 ? 1.292 15.363 11.157 1.00 94.19 100 ILE A C 1
ATOM 763 O O . ILE A 1 100 ? 0.089 15.222 11.370 1.00 94.19 100 ILE A O 1
ATOM 767 N N . PRO A 1 101 ? 1.760 15.598 9.921 1.00 91.31 101 PRO A N 1
ATOM 768 C CA . PRO A 1 101 ? 0.863 15.645 8.780 1.00 91.31 101 PRO A CA 1
ATOM 769 C C . PRO A 1 101 ? 0.276 14.250 8.557 1.00 91.31 101 PRO A C 1
ATOM 771 O O . PRO A 1 101 ? 1.027 13.318 8.280 1.00 91.31 101 PRO A O 1
ATOM 774 N N . SER A 1 102 ? -1.046 14.114 8.639 1.00 86.81 102 SER A N 1
ATOM 775 C CA . SER A 1 102 ? -1.784 12.869 8.389 1.00 86.81 102 SER A CA 1
ATOM 776 C C . SER A 1 102 ? -2.735 12.995 7.188 1.00 86.81 102 SER A C 1
ATOM 778 O O . SER A 1 102 ? -2.785 14.027 6.504 1.00 86.81 102 SER A O 1
ATOM 780 N N . GLY A 1 103 ? -3.466 11.921 6.885 1.00 80.88 103 GLY A N 1
ATOM 781 C CA . GLY A 1 103 ? -4.433 11.867 5.789 1.00 80.88 103 GLY A CA 1
ATOM 782 C C . GLY A 1 103 ? -3.802 11.756 4.396 1.00 80.88 103 GLY A C 1
ATOM 783 O O . GLY A 1 103 ? -2.632 11.402 4.235 1.00 80.88 103 GLY A O 1
ATOM 784 N N . ALA A 1 104 ? -4.584 12.070 3.357 1.00 77.69 104 ALA A N 1
ATOM 785 C CA . ALA A 1 104 ? -4.194 11.862 1.955 1.00 77.69 104 ALA A CA 1
ATOM 786 C C . ALA A 1 104 ? -2.946 12.659 1.525 1.00 77.69 104 ALA A C 1
ATOM 788 O O . ALA A 1 104 ? -2.222 12.239 0.629 1.00 77.69 104 ALA A O 1
ATOM 789 N N . ARG A 1 105 ? -2.689 13.809 2.165 1.00 82.62 105 ARG A N 1
ATOM 790 C CA . ARG A 1 105 ? -1.512 14.665 1.919 1.00 82.62 105 ARG A CA 1
ATOM 791 C C . ARG A 1 105 ? -0.415 14.508 2.972 1.00 82.62 105 ARG A C 1
ATOM 793 O O . ARG A 1 105 ? 0.591 15.211 2.880 1.00 82.62 105 ARG A O 1
ATOM 800 N N . GLY A 1 106 ? -0.628 13.646 3.963 1.00 86.56 106 GLY A N 1
ATOM 801 C CA . GLY A 1 106 ? 0.275 13.399 5.077 1.00 86.56 106 GLY A CA 1
ATOM 802 C C . GLY A 1 106 ? 0.937 12.027 5.018 1.00 86.56 106 GLY A C 1
ATOM 803 O O . GLY A 1 106 ? 0.961 11.362 3.983 1.00 86.56 106 GLY A O 1
ATOM 804 N N . VAL A 1 107 ? 1.503 11.619 6.147 1.00 89.19 107 VAL A N 1
ATOM 805 C CA . VAL A 1 107 ? 2.027 10.275 6.375 1.00 89.19 107 VAL A CA 1
ATOM 806 C C . VAL A 1 107 ? 0.845 9.327 6.579 1.00 89.19 107 VAL A C 1
ATOM 808 O O . VAL A 1 107 ? -0.025 9.600 7.397 1.00 89.19 107 VAL A O 1
ATOM 811 N N . ASN A 1 108 ? 0.816 8.216 5.844 1.00 87.00 108 ASN A N 1
ATOM 812 C CA . ASN A 1 108 ? -0.194 7.159 5.966 1.00 87.00 108 ASN A CA 1
ATOM 813 C C . ASN A 1 108 ? 0.410 5.795 5.586 1.00 87.00 108 ASN A C 1
ATOM 815 O O . ASN A 1 108 ? 1.504 5.731 5.015 1.00 87.00 108 ASN A O 1
ATOM 819 N N . LEU A 1 109 ? -0.295 4.692 5.862 1.00 87.44 109 LEU A N 1
ATOM 820 C CA . LEU A 1 109 ? 0.230 3.348 5.584 1.00 87.44 109 LEU A CA 1
ATOM 821 C C . LEU A 1 109 ? 0.522 3.086 4.104 1.00 87.44 109 LEU A C 1
ATOM 823 O O . LEU A 1 109 ? 1.482 2.374 3.822 1.00 87.44 109 LEU A O 1
ATOM 827 N N . ARG A 1 110 ? -0.227 3.670 3.157 1.00 83.06 110 ARG A N 1
ATOM 828 C CA . ARG A 1 110 ? 0.093 3.523 1.725 1.00 83.06 110 ARG A CA 1
ATOM 829 C C . ARG A 1 110 ? 1.458 4.122 1.397 1.00 83.06 110 ARG A C 1
ATOM 831 O O . ARG A 1 110 ? 2.253 3.466 0.732 1.00 83.06 110 ARG A O 1
ATOM 838 N N . MET A 1 111 ? 1.757 5.309 1.928 1.00 84.50 111 MET A N 1
ATOM 839 C CA . MET A 1 111 ? 3.073 5.947 1.808 1.00 84.50 111 MET A CA 1
ATOM 840 C C . MET A 1 111 ? 4.181 5.130 2.470 1.00 84.50 111 MET A C 1
ATOM 842 O O . MET A 1 111 ? 5.278 4.999 1.929 1.00 84.50 111 MET A O 1
ATOM 846 N N . LEU A 1 112 ? 3.920 4.581 3.655 1.00 87.69 112 LEU A N 1
ATOM 847 C CA . LEU A 1 112 ? 4.917 3.788 4.369 1.00 87.69 112 LEU A CA 1
ATOM 848 C C . LEU A 1 112 ? 5.175 2.429 3.689 1.00 87.69 112 LEU A C 1
ATOM 850 O O . LEU A 1 112 ? 6.309 1.959 3.706 1.00 87.69 112 LEU A O 1
ATOM 854 N N . ALA A 1 113 ? 4.159 1.837 3.056 1.00 85.75 113 ALA A N 1
ATOM 855 C CA . ALA A 1 113 ? 4.224 0.538 2.383 1.00 85.75 113 ALA A CA 1
ATOM 856 C C . ALA A 1 113 ? 4.660 0.605 0.908 1.00 85.75 113 ALA A C 1
ATOM 858 O O . ALA A 1 113 ? 4.907 -0.421 0.280 1.00 85.75 113 ALA A O 1
ATOM 859 N N . ALA A 1 114 ? 4.744 1.783 0.299 1.00 80.00 114 ALA A N 1
ATOM 860 C CA . ALA A 1 114 ? 5.171 1.925 -1.088 1.00 80.00 114 ALA A CA 1
ATOM 861 C C . ALA A 1 114 ? 6.648 2.324 -1.140 1.00 80.00 114 ALA A C 1
ATOM 863 O O . ALA A 1 114 ? 6.991 3.474 -1.363 1.00 80.00 114 ALA A O 1
ATOM 864 N N . GLN A 1 115 ? 7.559 1.383 -0.922 1.00 75.06 115 GLN A N 1
ATOM 865 C CA . GLN A 1 115 ? 8.977 1.701 -0.741 1.00 75.06 115 GLN A CA 1
ATOM 866 C C . GLN A 1 115 ? 9.806 1.560 -2.030 1.00 75.06 115 GLN A C 1
ATOM 868 O O . GLN A 1 115 ? 9.653 0.580 -2.760 1.00 75.06 115 GLN A O 1
ATOM 873 N N . PRO A 1 116 ? 10.723 2.497 -2.343 1.00 76.00 116 PRO A N 1
ATOM 874 C CA . PRO A 1 116 ? 11.802 2.242 -3.296 1.00 76.00 116 PRO A CA 1
ATOM 875 C C . PRO A 1 116 ? 12.802 1.232 -2.725 1.00 76.00 116 PRO A C 1
ATOM 877 O O . PRO A 1 116 ? 13.329 1.450 -1.645 1.00 76.00 116 PRO A O 1
ATOM 880 N N . ARG A 1 117 ? 13.114 0.165 -3.471 1.00 74.25 117 ARG A N 1
ATOM 881 C CA . ARG A 1 117 ? 13.985 -0.944 -3.021 1.00 74.25 117 ARG A CA 1
ATOM 882 C C . ARG A 1 117 ? 15.459 -0.780 -3.424 1.00 74.25 117 ARG A C 1
ATOM 884 O O . ARG A 1 117 ? 16.159 -1.760 -3.661 1.00 74.25 117 ARG A O 1
ATOM 891 N N . GLY A 1 118 ? 15.907 0.468 -3.588 1.00 81.62 118 GLY A N 1
ATOM 892 C CA . GLY A 1 118 ? 17.276 0.791 -3.999 1.00 81.62 118 GLY A CA 1
ATOM 893 C C . GLY A 1 118 ? 17.726 0.013 -5.241 1.00 81.62 118 GLY A C 1
ATOM 894 O O . GLY A 1 118 ? 17.053 0.036 -6.270 1.00 81.62 118 GLY A O 1
ATOM 895 N N . HIS A 1 119 ? 18.863 -0.675 -5.121 1.00 90.94 119 HIS A N 1
ATOM 896 C CA . HIS A 1 119 ? 19.506 -1.436 -6.199 1.00 90.94 119 HIS A CA 1
ATOM 897 C C . HIS A 1 119 ? 19.461 -2.962 -5.979 1.00 90.94 119 HIS A C 1
ATOM 899 O O . HIS A 1 119 ? 20.216 -3.710 -6.610 1.00 90.94 119 HIS A O 1
ATOM 905 N N . GLU A 1 120 ? 18.595 -3.456 -5.085 1.00 89.31 120 GLU A N 1
ATOM 906 C CA . GLU A 1 120 ? 18.539 -4.883 -4.730 1.00 89.31 120 GLU A CA 1
ATOM 907 C C . GLU A 1 120 ? 18.245 -5.784 -5.928 1.00 89.31 120 GLU A C 1
ATOM 909 O O . GLU A 1 120 ? 18.834 -6.858 -6.052 1.00 89.31 120 GLU A O 1
ATOM 914 N N . ALA A 1 121 ? 17.368 -5.339 -6.833 1.00 90.19 121 ALA A N 1
ATOM 915 C CA . ALA A 1 121 ? 16.977 -6.108 -8.008 1.00 90.19 121 ALA A CA 1
ATOM 916 C C . ALA A 1 121 ? 18.183 -6.441 -8.903 1.00 90.19 121 ALA A C 1
ATOM 918 O O . ALA A 1 121 ? 18.311 -7.589 -9.335 1.00 90.19 121 ALA A O 1
ATOM 919 N N . HIS A 1 122 ? 19.097 -5.482 -9.115 1.00 93.25 122 HIS A N 1
ATOM 920 C CA . HIS A 1 122 ? 20.334 -5.690 -9.874 1.00 93.25 122 HIS A CA 1
ATOM 921 C C . HIS A 1 122 ? 21.193 -6.788 -9.236 1.00 93.25 122 HIS A C 1
ATOM 923 O O . HIS A 1 122 ? 21.647 -7.725 -9.901 1.00 93.25 122 HIS A O 1
ATOM 929 N N . TYR A 1 123 ? 21.431 -6.679 -7.926 1.00 93.56 123 TYR A N 1
ATOM 930 C CA . TYR A 1 123 ? 22.247 -7.640 -7.188 1.00 93.56 123 TYR A CA 1
ATOM 931 C C . TYR A 1 123 ? 21.614 -9.038 -7.198 1.00 93.56 123 TYR A C 1
ATOM 933 O O . TYR A 1 123 ? 22.282 -10.019 -7.539 1.00 93.56 123 TYR A O 1
ATOM 941 N N . ALA A 1 124 ? 20.323 -9.125 -6.869 1.00 94.12 124 ALA A N 1
ATOM 942 C CA . ALA A 1 124 ? 19.597 -10.381 -6.739 1.00 94.12 124 ALA A CA 1
ATOM 943 C C . ALA A 1 124 ? 19.530 -11.144 -8.069 1.00 94.12 124 ALA A C 1
ATOM 945 O O . ALA A 1 124 ? 19.811 -12.344 -8.094 1.00 94.12 124 ALA A O 1
ATOM 946 N N . ILE A 1 125 ? 19.232 -10.462 -9.183 1.00 93.69 125 ILE A N 1
ATOM 947 C CA . ILE A 1 125 ? 19.134 -11.127 -10.488 1.00 93.69 125 ILE A CA 1
ATOM 948 C C . ILE A 1 125 ? 20.500 -11.610 -10.987 1.00 93.69 125 ILE A C 1
ATOM 950 O O . ILE A 1 125 ? 20.609 -12.733 -11.476 1.00 93.69 125 ILE A O 1
ATOM 954 N N . ASN A 1 126 ? 21.566 -10.824 -10.797 1.00 94.94 126 ASN A N 1
ATOM 955 C CA . ASN A 1 126 ? 22.922 -11.239 -11.163 1.00 94.94 126 ASN A CA 1
ATOM 956 C C . ASN A 1 126 ? 23.399 -12.432 -10.336 1.00 94.94 126 ASN A C 1
ATOM 958 O O . ASN A 1 126 ? 24.023 -13.345 -10.880 1.00 94.94 126 ASN A O 1
ATOM 962 N N . ARG A 1 127 ? 23.107 -12.444 -9.031 1.00 95.88 127 ARG A N 1
ATOM 963 C CA . ARG A 1 127 ? 23.397 -13.592 -8.169 1.00 95.88 127 ARG A CA 1
ATOM 964 C C . ARG A 1 127 ? 22.644 -14.835 -8.649 1.00 95.88 127 ARG A C 1
ATOM 966 O O . ARG A 1 127 ? 23.279 -15.858 -8.892 1.00 95.88 127 ARG A O 1
ATOM 973 N N . TYR A 1 128 ? 21.332 -14.716 -8.856 1.00 96.31 128 TYR A N 1
ATOM 974 C CA . TYR A 1 128 ? 20.480 -15.810 -9.322 1.00 96.31 128 TYR A CA 1
ATOM 975 C C . TYR A 1 128 ? 20.959 -16.400 -10.656 1.00 96.31 128 TYR A C 1
ATOM 977 O O . TYR A 1 128 ? 21.093 -17.615 -10.784 1.00 96.31 128 TYR A O 1
ATOM 985 N N . LEU A 1 129 ? 21.251 -15.558 -11.652 1.00 95.31 129 LEU A N 1
ATOM 986 C CA . LEU A 1 129 ? 21.671 -16.015 -12.980 1.00 95.31 129 LEU A CA 1
ATOM 987 C C . LEU A 1 129 ? 23.022 -16.740 -12.953 1.00 95.31 129 LEU A C 1
ATOM 989 O O . LEU A 1 129 ? 23.181 -17.758 -13.627 1.00 95.31 129 LEU A O 1
ATOM 993 N N . ARG A 1 130 ? 23.964 -16.274 -12.124 1.00 95.00 130 ARG A N 1
ATOM 994 C CA . ARG A 1 130 ? 25.254 -16.950 -11.922 1.00 95.00 130 ARG A CA 1
ATOM 995 C C . ARG A 1 130 ? 25.095 -18.295 -11.220 1.00 95.00 130 ARG A C 1
ATOM 997 O O . ARG A 1 130 ? 25.672 -19.274 -11.682 1.00 95.00 130 ARG A O 1
ATOM 1004 N N . GLU A 1 131 ? 24.308 -18.357 -10.145 1.00 96.81 131 GLU A N 1
ATOM 1005 C CA . GLU A 1 131 ? 24.039 -19.604 -9.410 1.00 96.81 131 GLU A CA 1
ATOM 1006 C C . GLU A 1 131 ? 23.298 -20.632 -10.279 1.00 96.81 131 GLU A C 1
ATOM 1008 O O . GLU A 1 131 ? 23.580 -21.826 -10.202 1.00 96.81 131 GLU A O 1
ATOM 1013 N N . ARG A 1 132 ? 22.397 -20.172 -11.158 1.00 96.19 132 ARG A N 1
ATOM 1014 C CA . ARG A 1 132 ? 21.670 -21.022 -12.112 1.00 96.19 132 ARG A CA 1
ATOM 1015 C C . ARG A 1 132 ? 22.579 -21.650 -13.177 1.00 96.19 132 ARG A C 1
ATOM 1017 O O . ARG A 1 132 ? 22.210 -22.680 -13.735 1.00 96.19 132 ARG A O 1
ATOM 1024 N N . GLY A 1 133 ? 23.739 -21.051 -13.466 1.00 94.31 133 GLY A N 1
ATOM 1025 C CA . GLY A 1 133 ? 24.739 -21.603 -14.387 1.00 94.31 133 GLY A CA 1
ATOM 1026 C C . GLY A 1 133 ? 24.299 -21.659 -15.856 1.00 94.31 133 GLY A C 1
ATOM 1027 O O . GLY A 1 133 ? 24.752 -22.524 -16.603 1.00 94.31 133 GLY A O 1
ATOM 1028 N N . ASP A 1 134 ? 23.399 -20.769 -16.282 1.00 91.50 134 ASP A N 1
ATOM 1029 C CA . ASP A 1 134 ? 22.893 -20.732 -17.658 1.00 91.50 134 ASP A CA 1
ATOM 1030 C C . ASP A 1 134 ? 23.968 -20.204 -18.628 1.00 91.50 134 ASP A C 1
ATOM 1032 O O . ASP A 1 134 ? 24.559 -19.144 -18.420 1.00 91.50 134 ASP A O 1
ATOM 1036 N N . ALA A 1 135 ? 24.222 -20.933 -19.719 1.00 90.88 135 ALA A N 1
ATOM 1037 C CA . ALA A 1 135 ? 25.244 -20.563 -20.700 1.00 90.88 135 ALA A CA 1
ATOM 1038 C C . ALA A 1 135 ? 24.916 -19.264 -21.464 1.00 90.88 135 ALA A C 1
ATOM 1040 O O . ALA A 1 135 ? 25.832 -18.570 -21.918 1.00 90.88 135 ALA A O 1
ATOM 1041 N N . LYS A 1 136 ? 23.624 -18.953 -21.619 1.00 89.56 136 LYS A N 1
ATOM 1042 C CA . LYS A 1 136 ? 23.106 -17.812 -22.382 1.00 89.56 136 LYS A CA 1
ATOM 1043 C C . LYS A 1 136 ? 22.816 -16.595 -21.501 1.00 89.56 136 LYS A C 1
ATOM 1045 O O . LYS A 1 136 ? 22.877 -15.482 -22.005 1.00 89.56 136 LYS A O 1
ATOM 1050 N N . PHE A 1 137 ? 22.498 -16.803 -20.225 1.00 92.19 137 PHE A N 1
ATOM 1051 C CA . PHE A 1 137 ? 22.087 -15.744 -19.303 1.00 92.19 137 PHE A CA 1
ATOM 1052 C C . PHE A 1 137 ? 22.961 -15.723 -18.055 1.00 92.19 137 PHE A C 1
ATOM 1054 O O . PHE A 1 137 ? 22.670 -16.409 -17.075 1.00 92.19 137 PHE A O 1
ATOM 1061 N N . LYS A 1 138 ? 24.016 -14.910 -18.080 1.00 93.94 138 LYS A N 1
ATOM 1062 C CA . LYS A 1 138 ? 25.010 -14.846 -17.001 1.00 93.94 138 LYS A CA 1
ATOM 1063 C C . LYS A 1 138 ? 24.761 -13.676 -16.058 1.00 93.94 138 LYS A C 1
ATOM 1065 O O . LYS A 1 138 ? 25.230 -13.694 -14.920 1.00 93.94 138 LYS A O 1
ATOM 1070 N N . ASN A 1 139 ? 24.076 -12.644 -16.541 1.00 93.69 139 ASN A N 1
ATOM 1071 C CA . ASN A 1 139 ? 23.840 -11.401 -15.820 1.00 93.69 139 ASN A CA 1
ATOM 1072 C C . ASN A 1 139 ? 22.605 -10.651 -16.369 1.00 93.69 139 ASN A C 1
ATOM 1074 O O . ASN A 1 139 ? 21.942 -11.084 -17.314 1.00 93.69 139 ASN A O 1
ATOM 1078 N N . LEU A 1 140 ? 22.301 -9.518 -15.742 1.00 93.06 140 LEU A N 1
ATOM 1079 C CA . LEU A 1 140 ? 21.228 -8.603 -16.103 1.00 93.06 140 LEU A CA 1
ATOM 1080 C C . LEU A 1 140 ? 21.393 -8.045 -17.522 1.00 93.06 140 LEU A C 1
ATOM 1082 O O . LEU A 1 140 ? 20.396 -7.904 -18.220 1.00 93.06 140 LEU A O 1
ATOM 1086 N N . GLU A 1 141 ? 22.618 -7.762 -17.963 1.00 93.00 141 GLU A N 1
ATOM 1087 C CA . GLU A 1 141 ? 22.891 -7.244 -19.310 1.00 93.00 141 GLU A CA 1
ATOM 1088 C C . GLU A 1 141 ? 22.417 -8.231 -20.388 1.00 93.00 141 GLU A C 1
ATOM 1090 O O . GLU A 1 141 ? 21.651 -7.851 -21.277 1.00 93.00 141 GLU A O 1
ATOM 1095 N N . ASP A 1 142 ? 22.759 -9.516 -20.245 1.00 92.56 142 ASP A N 1
ATOM 1096 C CA . ASP A 1 142 ? 22.288 -10.584 -21.136 1.00 92.56 142 ASP A CA 1
ATOM 1097 C C . ASP A 1 142 ? 20.752 -10.666 -21.154 1.00 92.56 142 ASP A C 1
ATOM 1099 O O . ASP A 1 142 ? 20.140 -10.901 -22.200 1.00 92.56 142 ASP A O 1
ATOM 1103 N N . MET A 1 143 ? 20.112 -10.477 -19.993 1.00 91.00 143 MET A N 1
ATOM 1104 C CA . MET A 1 143 ? 18.653 -10.490 -19.869 1.00 91.00 143 MET A CA 1
ATOM 1105 C C . MET A 1 143 ? 18.012 -9.278 -20.562 1.00 91.00 143 MET A C 1
ATOM 1107 O O . MET A 1 143 ? 17.057 -9.443 -21.323 1.00 91.00 143 MET A O 1
ATOM 1111 N N . LEU A 1 144 ? 18.534 -8.070 -20.331 1.00 89.75 144 LEU A N 1
ATOM 1112 C CA . LEU A 1 144 ? 18.001 -6.824 -20.892 1.00 89.75 144 LEU A CA 1
ATOM 1113 C C . LEU A 1 144 ? 18.202 -6.726 -22.406 1.00 89.75 144 LEU A C 1
ATOM 1115 O O . LEU A 1 144 ? 17.369 -6.129 -23.091 1.00 89.75 144 LEU A O 1
ATOM 1119 N N . ALA A 1 145 ? 19.253 -7.350 -22.937 1.00 88.62 145 ALA A N 1
ATOM 1120 C CA . ALA A 1 145 ? 19.503 -7.428 -24.372 1.00 88.62 145 ALA A CA 1
ATOM 1121 C C . ALA A 1 145 ? 18.474 -8.293 -25.129 1.00 88.62 145 ALA A C 1
ATOM 1123 O O . ALA A 1 145 ? 18.405 -8.224 -26.358 1.00 88.62 145 ALA A O 1
ATOM 1124 N N . MET A 1 146 ? 17.659 -9.107 -24.440 1.00 84.00 146 MET A N 1
ATOM 1125 C CA . MET A 1 146 ? 16.688 -9.978 -25.105 1.00 84.00 146 MET A CA 1
ATOM 1126 C C . MET A 1 146 ? 15.492 -9.197 -25.666 1.00 84.00 146 MET A C 1
ATOM 1128 O O . MET A 1 146 ? 14.727 -8.611 -24.893 1.00 84.00 146 MET A O 1
ATOM 1132 N N . PRO A 1 147 ? 15.199 -9.316 -26.977 1.00 78.75 147 PRO A N 1
ATOM 1133 C CA . PRO A 1 147 ? 14.039 -8.661 -27.581 1.00 78.75 147 PRO A CA 1
ATOM 1134 C C . PRO A 1 147 ? 12.702 -9.061 -26.941 1.00 78.75 147 PRO A C 1
ATOM 1136 O O . PRO A 1 147 ? 11.797 -8.241 -26.837 1.00 78.75 147 PRO A O 1
ATOM 1139 N N . MET A 1 148 ? 12.577 -10.309 -26.471 1.00 78.56 148 MET A N 1
ATOM 1140 C CA . MET A 1 148 ? 11.339 -10.809 -25.854 1.00 78.56 148 MET A CA 1
ATOM 1141 C C . MET A 1 148 ? 11.132 -10.335 -24.410 1.00 78.56 148 MET A C 1
ATOM 1143 O O . MET A 1 148 ? 10.019 -10.426 -23.900 1.00 78.56 148 MET A O 1
ATOM 1147 N N . PHE A 1 149 ? 12.181 -9.841 -23.747 1.00 79.25 149 PHE A N 1
ATOM 1148 C CA . PHE A 1 149 ? 12.094 -9.332 -22.377 1.00 79.25 149 PHE A CA 1
ATOM 1149 C C . PHE A 1 149 ? 11.673 -7.856 -22.328 1.00 79.25 149 PHE A C 1
ATOM 1151 O O . PHE A 1 149 ? 11.403 -7.324 -21.256 1.00 79.25 149 PHE A O 1
ATOM 1158 N N . SER A 1 150 ? 11.605 -7.177 -23.481 1.00 77.00 150 SER A N 1
ATOM 1159 C CA . SER A 1 150 ? 11.379 -5.729 -23.558 1.00 77.00 150 SER A CA 1
ATOM 1160 C C . SER A 1 150 ? 12.360 -4.924 -22.690 1.00 77.00 150 SER A C 1
ATOM 1162 O O . SER A 1 150 ? 12.037 -3.822 -22.254 1.00 77.00 150 SER A O 1
ATOM 1164 N N . GLY A 1 151 ? 13.571 -5.442 -22.445 1.00 75.62 151 GLY A N 1
ATOM 1165 C CA . GLY A 1 151 ? 14.572 -4.819 -21.567 1.00 75.62 151 GLY A CA 1
ATOM 1166 C C . GLY A 1 151 ? 15.077 -3.455 -22.047 1.00 75.62 151 GLY A C 1
ATOM 1167 O O . GLY A 1 151 ? 15.721 -2.729 -21.298 1.00 75.62 151 GLY A O 1
ATOM 1168 N N . SER A 1 152 ? 14.739 -3.060 -23.276 1.00 79.12 152 SER A N 1
ATOM 1169 C CA . SER A 1 152 ? 14.959 -1.708 -23.784 1.00 79.12 152 SER A CA 1
ATOM 1170 C C . SER A 1 152 ? 14.032 -0.655 -23.164 1.00 79.12 152 SER A C 1
ATOM 1172 O O . SER A 1 152 ? 14.285 0.529 -23.362 1.00 79.12 152 SER A O 1
ATOM 1174 N N . LEU A 1 153 ? 12.954 -1.047 -22.473 1.00 78.75 153 LEU A N 1
ATOM 1175 C CA . LEU A 1 153 ? 12.021 -0.107 -21.851 1.00 78.75 153 LEU A CA 1
ATOM 1176 C C . LEU A 1 153 ? 12.615 0.503 -20.570 1.00 78.75 153 LEU A C 1
ATOM 1178 O O . LEU A 1 153 ? 13.025 -0.221 -19.661 1.00 78.75 153 LEU A O 1
ATOM 1182 N N . ASP A 1 154 ? 12.580 1.833 -20.461 1.00 80.44 154 ASP A N 1
ATOM 1183 C CA . ASP A 1 154 ? 13.165 2.579 -19.334 1.00 80.44 154 ASP A CA 1
ATOM 1184 C C . ASP A 1 154 ? 12.575 2.194 -17.972 1.00 80.44 154 ASP A C 1
ATOM 1186 O O . ASP A 1 154 ? 13.266 2.232 -16.955 1.00 80.44 154 ASP A O 1
ATOM 1190 N N . ASN A 1 155 ? 11.300 1.796 -17.923 1.00 75.75 155 ASN A N 1
ATOM 1191 C CA . ASN A 1 155 ? 10.675 1.341 -16.683 1.00 75.75 155 ASN A CA 1
ATOM 1192 C C . ASN A 1 155 ? 11.263 0.006 -16.196 1.00 75.75 155 ASN A C 1
ATOM 1194 O O . ASN A 1 155 ? 11.421 -0.168 -14.990 1.00 75.75 155 ASN A O 1
ATOM 1198 N N . LEU A 1 156 ? 11.601 -0.913 -17.108 1.00 80.56 156 LEU A N 1
ATOM 1199 C CA . LEU A 1 156 ? 12.241 -2.183 -16.762 1.00 80.56 156 LEU A CA 1
ATOM 1200 C C . LEU A 1 156 ? 13.706 -1.969 -16.388 1.00 80.56 156 LEU A C 1
ATOM 1202 O O . LEU A 1 156 ? 14.134 -2.482 -15.359 1.00 80.56 156 LEU A O 1
ATOM 1206 N N . LYS A 1 157 ? 14.440 -1.140 -17.136 1.00 85.25 157 LYS A N 1
ATOM 1207 C CA . LYS A 1 157 ? 15.802 -0.722 -16.764 1.00 85.25 157 LYS A CA 1
ATOM 1208 C C . LYS A 1 157 ? 15.860 -0.142 -15.353 1.00 85.25 157 LYS A C 1
ATOM 1210 O O . LYS A 1 157 ? 16.607 -0.632 -14.514 1.00 85.25 157 LYS A O 1
ATOM 1215 N N . ARG A 1 158 ? 14.960 0.797 -15.043 1.00 83.44 158 ARG A N 1
ATOM 1216 C CA . ARG A 1 158 ? 14.821 1.388 -13.703 1.00 83.44 158 ARG A CA 1
ATOM 1217 C C . ARG A 1 158 ? 14.449 0.357 -12.637 1.00 83.44 158 ARG A C 1
ATOM 1219 O O . ARG A 1 158 ? 14.991 0.414 -11.540 1.00 83.44 158 ARG A O 1
ATOM 1226 N N . ALA A 1 159 ? 13.541 -0.574 -12.942 1.00 81.31 159 ALA A N 1
ATOM 1227 C CA . ALA A 1 159 ? 13.115 -1.615 -12.003 1.00 81.31 159 ALA A CA 1
ATOM 1228 C C . ALA A 1 159 ? 14.245 -2.588 -11.634 1.00 81.31 159 ALA A C 1
ATOM 1230 O O . ALA A 1 159 ? 14.263 -3.093 -10.515 1.00 81.31 159 ALA A O 1
ATOM 1231 N N . PHE A 1 160 ? 15.179 -2.833 -12.557 1.00 89.00 160 PHE A N 1
ATOM 1232 C CA . PHE A 1 160 ? 16.362 -3.659 -12.317 1.00 89.00 160 PHE A CA 1
ATOM 1233 C C . PHE A 1 160 ? 17.621 -2.857 -11.982 1.00 89.00 160 PHE A C 1
ATOM 1235 O O . PHE A 1 160 ? 18.648 -3.476 -11.728 1.00 89.00 160 PHE A O 1
ATOM 1242 N N . SER A 1 161 ? 17.543 -1.523 -11.966 1.00 89.44 161 SER A N 1
ATOM 1243 C CA . SER A 1 161 ? 18.666 -0.609 -11.727 1.00 89.44 161 SER A CA 1
ATOM 1244 C C . SER A 1 161 ? 19.876 -0.967 -12.595 1.00 89.44 161 SER A C 1
ATOM 1246 O O . SER A 1 161 ? 20.928 -1.337 -12.082 1.00 89.44 161 SER A O 1
ATOM 1248 N N . ASP A 1 162 ? 19.708 -0.954 -13.917 1.00 88.88 162 ASP A N 1
ATOM 1249 C CA . ASP A 1 162 ? 20.702 -1.449 -14.879 1.00 88.88 162 ASP A CA 1
ATOM 1250 C C . ASP A 1 162 ? 22.075 -0.760 -14.791 1.00 88.88 162 ASP A C 1
ATOM 1252 O O . ASP A 1 162 ? 23.089 -1.384 -15.100 1.00 88.88 162 ASP A O 1
ATOM 1256 N N . ASP A 1 163 ? 22.121 0.468 -14.284 1.00 89.50 163 ASP A N 1
ATOM 1257 C CA . ASP A 1 163 ? 23.325 1.267 -14.049 1.00 89.50 163 ASP A CA 1
ATOM 1258 C C . ASP A 1 163 ? 23.888 1.181 -12.612 1.00 89.50 163 ASP A C 1
ATOM 1260 O O . ASP A 1 163 ? 24.871 1.852 -12.283 1.00 89.50 163 ASP A O 1
ATOM 1264 N N . ALA A 1 164 ? 23.306 0.353 -11.739 1.00 92.44 164 ALA A N 1
ATOM 1265 C CA . ALA A 1 164 ? 23.709 0.266 -10.340 1.00 92.44 164 ALA A CA 1
ATOM 1266 C C . ALA A 1 164 ? 25.132 -0.286 -10.147 1.00 92.44 164 ALA A C 1
ATOM 1268 O O . ALA A 1 164 ? 25.458 -1.397 -10.564 1.00 92.44 164 ALA A O 1
ATOM 1269 N N . ALA A 1 165 ? 25.955 0.457 -9.400 1.00 92.44 165 ALA A N 1
ATOM 1270 C CA . ALA A 1 165 ? 27.318 0.055 -9.035 1.00 92.44 165 ALA A CA 1
ATOM 1271 C C . ALA A 1 165 ? 27.477 -0.393 -7.567 1.00 92.44 165 ALA A C 1
ATOM 1273 O O . ALA A 1 165 ? 28.473 -1.022 -7.216 1.00 92.44 165 ALA A O 1
ATOM 1274 N N . THR A 1 166 ? 26.523 -0.062 -6.693 1.00 92.31 166 THR A N 1
ATOM 1275 C CA . THR A 1 166 ? 26.571 -0.368 -5.252 1.00 92.31 166 THR A CA 1
ATOM 1276 C C . THR A 1 166 ? 25.171 -0.582 -4.687 1.00 92.31 166 THR A C 1
ATOM 1278 O O . THR A 1 166 ? 24.213 0.004 -5.187 1.00 92.31 166 THR A O 1
ATOM 1281 N N . LEU A 1 167 ? 25.056 -1.389 -3.629 1.00 90.56 167 LEU A N 1
ATOM 1282 C CA . LEU A 1 167 ? 23.844 -1.465 -2.806 1.00 90.56 167 LEU A CA 1
ATOM 1283 C C . LEU A 1 167 ? 23.768 -0.318 -1.789 1.00 90.56 167 LEU A C 1
ATOM 1285 O O . LEU A 1 167 ? 22.672 0.069 -1.396 1.00 90.56 167 LEU A O 1
ATOM 1289 N N . ASP A 1 168 ? 24.916 0.227 -1.377 1.00 91.62 168 ASP A N 1
ATOM 1290 C CA . ASP A 1 168 ? 25.003 1.268 -0.352 1.00 91.62 168 ASP A CA 1
ATOM 1291 C C . ASP A 1 168 ? 24.523 2.614 -0.906 1.00 91.62 168 ASP A C 1
ATOM 1293 O O . ASP A 1 168 ? 25.273 3.383 -1.509 1.00 91.62 168 ASP A O 1
ATOM 1297 N N . THR A 1 169 ? 23.222 2.852 -0.765 1.00 89.62 169 THR A N 1
ATOM 1298 C CA . THR A 1 169 ? 22.551 4.069 -1.209 1.00 89.62 169 THR A CA 1
ATOM 1299 C C . THR A 1 169 ? 21.623 4.580 -0.109 1.00 89.62 169 THR A C 1
ATOM 1301 O O . THR A 1 169 ? 21.067 3.779 0.648 1.00 89.62 169 THR A O 1
ATOM 1304 N N . PRO A 1 170 ? 21.357 5.897 -0.046 1.00 87.00 170 PRO A N 1
ATOM 1305 C CA . PRO A 1 170 ? 20.354 6.434 0.870 1.00 87.00 170 PRO A CA 1
ATOM 1306 C C . PRO A 1 170 ? 18.982 5.761 0.719 1.00 87.00 170 PRO A C 1
ATOM 1308 O O . PRO A 1 170 ? 18.320 5.502 1.716 1.00 87.00 170 PRO A O 1
ATOM 1311 N N . ALA A 1 171 ? 18.584 5.412 -0.512 1.00 84.31 171 ALA A N 1
ATOM 1312 C CA . ALA A 1 171 ? 17.329 4.709 -0.778 1.00 84.31 171 ALA A CA 1
ATOM 1313 C C . ALA A 1 171 ? 17.303 3.299 -0.164 1.00 84.31 171 ALA A C 1
ATOM 1315 O O . ALA A 1 171 ? 16.292 2.908 0.410 1.00 84.31 171 ALA A O 1
ATOM 1316 N N . GLN A 1 172 ? 18.414 2.559 -0.242 1.00 88.06 172 GLN A N 1
ATOM 1317 C CA . GLN A 1 172 ? 18.551 1.246 0.393 1.00 88.06 172 GLN A CA 1
ATOM 1318 C C . GLN A 1 172 ? 18.444 1.342 1.919 1.00 88.06 172 GLN A C 1
ATOM 1320 O O . GLN A 1 172 ? 17.766 0.534 2.550 1.00 88.06 172 GLN A O 1
ATOM 1325 N N . MET A 1 173 ? 19.101 2.335 2.519 1.00 87.88 173 MET A N 1
ATOM 1326 C CA . MET A 1 173 ? 19.055 2.539 3.967 1.00 87.88 173 MET A CA 1
ATOM 1327 C C . MET A 1 173 ? 17.657 2.946 4.442 1.00 87.88 173 MET A C 1
ATOM 1329 O O . MET A 1 173 ? 17.150 2.350 5.393 1.00 87.88 173 MET A O 1
ATOM 1333 N N . ASP A 1 174 ? 17.016 3.899 3.756 1.00 87.25 174 ASP A N 1
ATOM 1334 C CA . ASP A 1 174 ? 15.631 4.303 4.030 1.00 87.25 174 ASP A CA 1
ATOM 1335 C C . ASP A 1 174 ? 14.673 3.098 3.913 1.00 87.25 174 ASP A C 1
ATOM 1337 O O . ASP A 1 174 ? 13.790 2.930 4.755 1.00 87.25 174 ASP A O 1
ATOM 1341 N N . HIS A 1 175 ? 14.867 2.227 2.913 1.00 87.56 175 HIS A N 1
ATOM 1342 C CA . HIS A 1 175 ? 14.077 1.005 2.737 1.00 87.56 175 HIS A CA 1
ATOM 1343 C C . HIS A 1 175 ? 14.215 0.048 3.927 1.00 87.56 175 HIS A C 1
ATOM 1345 O O . HIS A 1 175 ? 13.222 -0.316 4.556 1.00 87.56 175 HIS A O 1
ATOM 1351 N N . LEU A 1 176 ? 15.445 -0.324 4.291 1.00 89.94 176 LEU A N 1
ATOM 1352 C CA . LEU A 1 176 ? 15.687 -1.276 5.379 1.00 89.94 176 LEU A CA 1
ATOM 1353 C C . LEU A 1 176 ? 15.159 -0.769 6.725 1.00 89.94 176 LEU A C 1
ATOM 1355 O O . LEU A 1 176 ? 14.578 -1.545 7.488 1.00 89.94 176 LEU A O 1
ATOM 1359 N N . VAL A 1 177 ? 15.349 0.523 7.019 1.00 92.62 177 VAL A N 1
ATOM 1360 C CA . VAL A 1 177 ? 14.827 1.143 8.245 1.00 92.62 177 VAL A CA 1
ATOM 1361 C C . VAL A 1 177 ? 13.307 1.123 8.231 1.00 92.62 177 VAL A C 1
ATOM 1363 O O . VAL A 1 177 ? 12.696 0.675 9.203 1.00 92.62 177 VAL A O 1
ATOM 1366 N N . ARG A 1 178 ? 12.678 1.526 7.127 1.00 91.38 178 ARG A N 1
ATOM 1367 C CA . ARG A 1 178 ? 11.223 1.560 7.087 1.00 91.38 178 ARG A CA 1
ATOM 1368 C C . ARG A 1 178 ? 10.578 0.183 7.147 1.00 91.38 178 ARG A C 1
ATOM 1370 O O . ARG A 1 178 ? 9.545 0.068 7.800 1.00 91.38 178 ARG A O 1
ATOM 1377 N N . MET A 1 179 ? 11.151 -0.871 6.571 1.00 92.50 179 MET A N 1
ATOM 1378 C CA . MET A 1 179 ? 10.613 -2.218 6.807 1.00 92.50 179 MET A CA 1
ATOM 1379 C C . MET A 1 179 ? 10.462 -2.492 8.31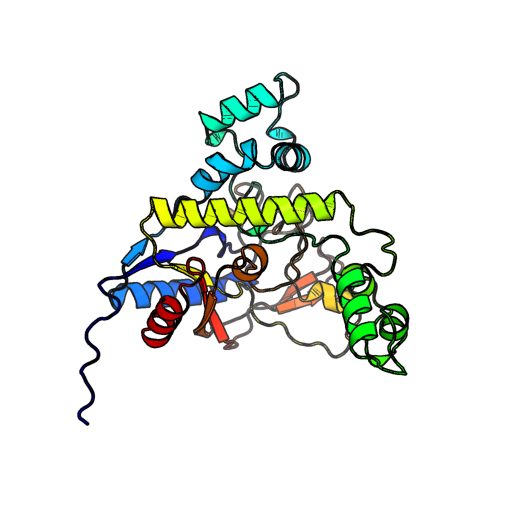6 1.00 92.50 179 MET A C 1
ATOM 1381 O O . MET A 1 179 ? 9.458 -3.053 8.749 1.00 92.50 179 MET A O 1
ATOM 1385 N N . GLN A 1 180 ? 11.417 -2.041 9.141 1.00 95.19 180 GLN A N 1
ATOM 1386 C CA . GLN A 1 180 ? 11.326 -2.154 10.602 1.00 95.19 180 GLN A CA 1
ATOM 1387 C C . GLN A 1 180 ? 10.311 -1.189 11.222 1.00 95.19 180 GLN A C 1
ATOM 1389 O O . GLN A 1 180 ? 9.576 -1.593 12.124 1.00 95.19 180 GLN A O 1
ATOM 1394 N N . THR A 1 181 ? 10.242 0.059 10.755 1.00 95.81 181 THR A N 1
ATOM 1395 C CA . THR A 1 181 ? 9.232 1.028 11.210 1.00 95.81 181 THR A CA 1
ATOM 1396 C C . THR A 1 181 ? 7.820 0.516 10.937 1.00 95.81 181 THR A C 1
ATOM 1398 O O . THR A 1 181 ? 6.983 0.503 11.833 1.00 95.81 181 THR A O 1
ATOM 1401 N N . LEU A 1 182 ? 7.559 0.023 9.725 1.00 94.56 182 LEU A N 1
ATOM 1402 C CA . LEU A 1 182 ? 6.260 -0.496 9.315 1.00 94.56 182 LEU A CA 1
ATOM 1403 C C . LEU A 1 182 ? 5.878 -1.736 10.129 1.00 94.56 182 LEU A C 1
ATOM 1405 O O . LEU A 1 182 ? 4.752 -1.812 10.610 1.00 94.56 182 LEU A O 1
ATOM 1409 N N . ARG A 1 183 ? 6.815 -2.666 10.373 1.00 96.38 183 ARG A N 1
ATOM 1410 C CA . ARG A 1 183 ? 6.593 -3.796 11.296 1.00 96.38 183 ARG A CA 1
ATOM 1411 C C . ARG A 1 183 ? 6.153 -3.322 12.680 1.00 96.38 183 ARG A C 1
ATOM 1413 O O . ARG A 1 183 ? 5.194 -3.864 13.220 1.00 96.38 183 ARG A O 1
ATOM 1420 N N . GLN A 1 184 ? 6.834 -2.324 13.246 1.00 97.44 184 GLN A N 1
ATOM 1421 C CA . GLN A 1 184 ? 6.510 -1.789 14.572 1.00 97.44 184 GLN A CA 1
ATOM 1422 C C . GLN A 1 184 ? 5.142 -1.106 14.598 1.00 97.44 184 GLN A C 1
ATOM 1424 O O . GLN A 1 184 ? 4.365 -1.376 15.507 1.00 97.44 184 GLN A O 1
ATOM 1429 N N . ILE A 1 185 ? 4.808 -0.314 13.575 1.00 96.19 185 ILE A N 1
ATOM 1430 C CA . ILE A 1 185 ? 3.487 0.317 13.434 1.00 96.19 185 ILE A CA 1
ATOM 1431 C C . ILE A 1 185 ? 2.392 -0.750 13.405 1.00 96.19 185 ILE A C 1
ATOM 1433 O O . ILE A 1 185 ? 1.454 -0.679 14.194 1.00 96.19 185 ILE A O 1
ATOM 1437 N N . ILE A 1 186 ? 2.514 -1.764 12.541 1.00 95.25 186 ILE A N 1
ATOM 1438 C CA . ILE A 1 186 ? 1.497 -2.816 12.426 1.00 95.25 186 ILE A CA 1
ATOM 1439 C C . ILE A 1 186 ? 1.376 -3.608 13.734 1.00 95.25 186 ILE A C 1
ATOM 1441 O O . ILE A 1 186 ? 0.262 -3.838 14.198 1.00 95.25 186 ILE A O 1
ATOM 1445 N N . LEU A 1 187 ? 2.490 -3.975 14.377 1.00 96.12 187 LEU A N 1
ATOM 1446 C CA . LEU A 1 187 ? 2.451 -4.678 15.665 1.00 96.12 187 LEU A CA 1
ATOM 1447 C C . LEU A 1 187 ? 1.826 -3.833 16.775 1.00 96.12 187 LEU A C 1
ATOM 1449 O O . LEU A 1 187 ? 1.051 -4.371 17.562 1.00 96.12 187 LEU A O 1
ATOM 1453 N N . GLN A 1 188 ? 2.125 -2.535 16.834 1.00 95.94 188 GLN A N 1
ATOM 1454 C CA . GLN A 1 188 ? 1.529 -1.631 17.813 1.00 95.94 188 GLN A CA 1
ATOM 1455 C C . GLN A 1 188 ? 0.021 -1.496 17.581 1.00 95.94 188 GLN A C 1
ATOM 1457 O O . GLN A 1 188 ? -0.747 -1.658 18.526 1.00 95.94 188 GLN A O 1
ATOM 1462 N N . VAL A 1 189 ? -0.418 -1.301 16.332 1.00 94.06 189 VAL A N 1
ATOM 1463 C CA . VAL A 1 189 ? -1.846 -1.267 15.975 1.00 94.06 189 VAL A CA 1
ATOM 1464 C C . VAL A 1 189 ? -2.536 -2.570 16.384 1.00 94.06 189 VAL A C 1
ATOM 1466 O O . VAL A 1 189 ? -3.589 -2.530 17.019 1.00 94.06 189 VAL A O 1
ATOM 1469 N N . MET A 1 190 ? -1.942 -3.726 16.078 1.00 93.44 190 MET A N 1
ATOM 1470 C CA . MET A 1 190 ? -2.502 -5.026 16.458 1.00 93.44 190 MET A CA 1
ATOM 1471 C C . MET A 1 190 ? -2.555 -5.228 17.975 1.00 93.44 190 MET A C 1
ATOM 1473 O O . MET A 1 190 ? -3.551 -5.743 18.479 1.00 93.44 190 MET A O 1
ATOM 1477 N N . ALA A 1 191 ? -1.527 -4.803 18.709 1.00 93.31 191 ALA A N 1
ATOM 1478 C CA . ALA A 1 191 ? -1.466 -4.940 20.160 1.00 93.31 191 ALA A CA 1
ATOM 1479 C C . ALA A 1 191 ? -2.466 -4.018 20.875 1.00 93.31 191 ALA A C 1
ATOM 1481 O O . ALA A 1 191 ? -3.229 -4.488 21.715 1.00 93.31 191 ALA A O 1
ATOM 1482 N N . GLU A 1 192 ? -2.507 -2.732 20.518 1.00 92.38 192 GLU A N 1
ATOM 1483 C CA . GLU A 1 192 ? -3.393 -1.741 21.148 1.00 92.38 192 GLU A CA 1
ATOM 1484 C C . GLU A 1 192 ? -4.880 -2.048 20.915 1.00 92.38 192 GLU A C 1
ATOM 1486 O O . GLU A 1 192 ? -5.718 -1.695 21.742 1.00 92.38 192 GLU A O 1
ATOM 1491 N N . ASN A 1 193 ? -5.209 -2.736 19.818 1.00 88.94 193 ASN A N 1
ATOM 1492 C CA . ASN A 1 193 ? -6.585 -3.070 19.446 1.00 88.94 193 ASN A CA 1
ATOM 1493 C C . ASN A 1 193 ? -6.935 -4.555 19.668 1.00 88.94 193 ASN A C 1
ATOM 1495 O O . ASN A 1 193 ? -8.047 -4.964 19.351 1.00 88.94 193 ASN A O 1
ATOM 1499 N N . THR A 1 194 ? -6.020 -5.358 20.230 1.00 90.00 194 THR A N 1
ATOM 1500 C CA . THR A 1 194 ? -6.206 -6.806 20.475 1.00 90.00 194 THR A CA 1
ATOM 1501 C C . THR A 1 194 ? -6.645 -7.570 19.215 1.00 90.00 194 THR A C 1
ATOM 1503 O O . THR A 1 194 ? -7.659 -8.265 19.202 1.00 90.00 194 THR A O 1
ATOM 1506 N N . LEU A 1 195 ? -5.894 -7.403 18.125 1.00 90.88 195 LEU A N 1
ATOM 1507 C CA . LEU A 1 195 ? -6.250 -7.929 16.805 1.00 90.88 195 LEU A CA 1
ATOM 1508 C C . LEU A 1 195 ? -5.546 -9.250 16.494 1.00 90.88 195 LEU A C 1
ATOM 1510 O O . LEU A 1 195 ? -4.346 -9.410 16.737 1.00 90.88 195 LEU A O 1
ATOM 1514 N N . ASP A 1 196 ? -6.281 -10.153 15.852 1.00 91.00 196 ASP A N 1
ATOM 1515 C CA . ASP A 1 196 ? -5.757 -11.378 15.247 1.00 91.00 196 ASP A CA 1
ATOM 1516 C C . ASP A 1 196 ? -5.220 -11.124 13.834 1.00 91.00 196 ASP A C 1
ATOM 1518 O O . ASP A 1 196 ? -4.204 -11.695 13.434 1.00 91.00 196 ASP A O 1
ATOM 1522 N N . ALA A 1 197 ? -5.897 -10.255 13.078 1.00 93.62 197 ALA A N 1
ATOM 1523 C CA . ALA A 1 197 ? -5.531 -9.893 11.715 1.00 93.62 197 ALA A CA 1
ATOM 1524 C C . ALA A 1 197 ? -6.027 -8.488 11.337 1.00 93.62 197 ALA A C 1
ATOM 1526 O O . ALA A 1 197 ? -7.043 -8.004 11.848 1.00 93.62 197 ALA A O 1
ATOM 1527 N N . LEU A 1 198 ? -5.327 -7.861 10.394 1.00 94.19 198 LEU A N 1
ATOM 1528 C CA . LEU A 1 198 ? -5.838 -6.736 9.613 1.00 94.19 198 LEU A CA 1
ATOM 1529 C C . LEU A 1 198 ? -6.536 -7.269 8.360 1.00 94.19 198 LEU A C 1
ATOM 1531 O O . LEU A 1 198 ? -6.051 -8.228 7.762 1.00 94.19 198 LEU A O 1
ATOM 1535 N N . VAL A 1 199 ? -7.623 -6.625 7.943 1.00 93.38 199 VAL A N 1
ATOM 1536 C CA . VAL A 1 199 ? -8.332 -6.894 6.688 1.00 93.38 199 VAL A CA 1
ATOM 1537 C C . VAL A 1 199 ? -8.464 -5.617 5.859 1.00 93.38 199 VAL A C 1
ATOM 1539 O O . VAL A 1 199 ? -8.793 -4.552 6.384 1.00 93.38 199 VAL A O 1
ATOM 1542 N N . TYR A 1 200 ? -8.179 -5.714 4.563 1.00 91.81 200 TYR A N 1
ATOM 1543 C CA . TYR A 1 200 ? -8.283 -4.618 3.596 1.00 91.81 200 TYR A CA 1
ATOM 1544 C C . TYR A 1 200 ? -8.495 -5.166 2.181 1.00 91.81 200 TYR A C 1
ATOM 1546 O O . TYR A 1 200 ? -8.267 -6.346 1.917 1.00 91.81 200 TYR A O 1
ATOM 1554 N N . ALA A 1 201 ? -8.938 -4.316 1.252 1.00 91.88 201 ALA A N 1
ATOM 1555 C CA . ALA A 1 201 ? -8.995 -4.675 -0.162 1.00 91.88 201 ALA A CA 1
ATOM 1556 C C . ALA A 1 201 ? -7.588 -5.019 -0.679 1.00 91.88 201 ALA A C 1
ATOM 1558 O O . ALA A 1 201 ? -6.677 -4.202 -0.542 1.00 91.88 201 ALA A O 1
ATOM 1559 N N . TYR A 1 202 ? -7.424 -6.190 -1.306 1.00 91.19 202 TYR A N 1
ATOM 1560 C CA . TYR A 1 202 ? -6.143 -6.603 -1.888 1.00 91.19 202 TYR A CA 1
ATOM 1561 C C . TYR A 1 202 ? -5.672 -5.570 -2.913 1.00 91.19 202 TYR A C 1
ATOM 1563 O O . TYR A 1 202 ? -4.576 -5.039 -2.779 1.00 91.19 202 TYR A O 1
ATOM 1571 N N . THR A 1 203 ? -6.537 -5.222 -3.875 1.00 88.75 203 THR A N 1
ATOM 1572 C CA . THR A 1 203 ? -6.363 -4.075 -4.776 1.00 88.75 203 THR A CA 1
ATOM 1573 C C . THR A 1 203 ? -7.551 -3.134 -4.661 1.00 88.75 203 THR A C 1
ATOM 1575 O O . THR A 1 203 ? -8.704 -3.576 -4.635 1.00 88.75 203 THR A O 1
ATOM 1578 N N . THR A 1 204 ? -7.300 -1.825 -4.657 1.00 86.69 204 THR A N 1
ATOM 1579 C CA . THR A 1 204 ? -8.397 -0.854 -4.721 1.00 86.69 204 THR A CA 1
ATOM 1580 C C . THR A 1 204 ? -8.812 -0.528 -6.136 1.00 86.69 204 THR A C 1
ATOM 1582 O O . THR A 1 204 ? -9.949 -0.151 -6.315 1.00 86.69 204 THR A O 1
ATOM 1585 N N . ILE A 1 205 ? -7.990 -0.768 -7.156 1.00 87.50 205 ILE A N 1
ATOM 1586 C CA . ILE A 1 205 ? -8.405 -0.586 -8.553 1.00 87.50 205 ILE A CA 1
ATOM 1587 C C . ILE A 1 205 ? -8.651 -1.916 -9.276 1.00 87.50 205 ILE A C 1
ATOM 1589 O O . ILE A 1 205 ? -7.995 -2.922 -8.970 1.00 87.50 205 ILE A O 1
ATOM 1593 N N . PRO A 1 206 ? -9.588 -1.942 -10.243 1.00 86.50 206 PRO A N 1
ATOM 1594 C CA . PRO A 1 206 ? -9.868 -3.119 -11.048 1.00 86.50 206 PRO A CA 1
ATOM 1595 C C . PRO A 1 206 ? -8.704 -3.463 -11.992 1.00 86.50 206 PRO A C 1
ATOM 1597 O O . PRO A 1 206 ? -7.931 -2.585 -12.389 1.00 86.50 206 PRO A O 1
ATOM 1600 N N . PRO A 1 207 ? -8.603 -4.731 -12.430 1.00 85.06 207 PRO A N 1
ATOM 1601 C CA . PRO A 1 207 ? -7.742 -5.108 -13.543 1.00 85.06 207 PRO A CA 1
ATOM 1602 C C . PRO A 1 207 ? -8.060 -4.292 -14.805 1.00 85.06 207 PRO A C 1
ATOM 1604 O O . PRO A 1 207 ? -9.210 -4.196 -15.229 1.00 85.06 207 PRO A O 1
ATOM 1607 N N . HIS A 1 208 ? -7.026 -3.728 -15.423 1.00 79.56 208 HIS A N 1
ATOM 1608 C CA . HIS A 1 208 ? -7.149 -2.892 -16.616 1.00 79.56 208 HIS A CA 1
ATOM 1609 C C . HIS A 1 208 ? -7.149 -3.727 -17.908 1.00 79.56 208 HIS A C 1
ATOM 1611 O O . HIS A 1 208 ? -6.649 -4.858 -17.950 1.00 79.56 208 HIS A O 1
ATOM 1617 N N . ILE A 1 209 ? -7.632 -3.148 -19.011 1.00 81.56 209 ILE A N 1
ATOM 1618 C CA . ILE A 1 209 ? -7.600 -3.816 -20.318 1.00 81.56 209 ILE A CA 1
ATOM 1619 C C . ILE A 1 209 ? -6.170 -3.870 -20.868 1.00 81.56 209 ILE A C 1
ATOM 1621 O O . ILE A 1 209 ? -5.467 -2.863 -20.997 1.00 81.56 209 ILE A O 1
ATOM 1625 N N . ILE A 1 210 ? -5.741 -5.060 -21.294 1.00 77.12 210 ILE A N 1
ATOM 1626 C CA . ILE A 1 210 ? -4.458 -5.221 -21.976 1.00 77.12 210 ILE A CA 1
ATOM 1627 C C . ILE A 1 210 ? -4.579 -4.729 -23.430 1.00 77.12 210 ILE A C 1
ATOM 1629 O O . ILE A 1 210 ? -5.020 -5.466 -24.303 1.00 77.12 210 ILE A O 1
ATOM 1633 N N . LEU A 1 211 ? -4.148 -3.497 -23.718 1.00 70.88 211 LEU A N 1
ATOM 1634 C CA . LEU A 1 211 ? -4.065 -2.983 -25.100 1.00 70.88 211 LEU A CA 1
ATOM 1635 C C . LEU A 1 211 ? -2.957 -3.687 -25.902 1.00 70.88 211 LEU A C 1
ATOM 1637 O O . LEU A 1 211 ? -1.904 -4.042 -25.354 1.00 70.88 211 LEU A O 1
ATOM 1641 N N . THR A 1 212 ? -3.196 -3.810 -27.208 1.00 62.84 212 THR A N 1
ATOM 1642 C CA . THR A 1 212 ? -2.401 -4.539 -28.214 1.00 62.84 212 THR A CA 1
ATOM 1643 C C . THR A 1 212 ? -1.001 -3.971 -28.466 1.00 62.84 212 THR A C 1
ATOM 1645 O O . THR A 1 212 ? -0.134 -4.697 -28.944 1.00 62.84 212 THR A O 1
ATOM 1648 N N . ASN A 1 213 ? -0.734 -2.715 -28.099 1.00 58.84 213 ASN A N 1
ATOM 1649 C CA . ASN A 1 213 ? 0.592 -2.100 -28.141 1.00 58.84 213 ASN A CA 1
ATOM 1650 C C . ASN A 1 213 ? 1.089 -1.801 -26.715 1.00 58.84 213 ASN A C 1
ATOM 1652 O O . ASN A 1 213 ? 0.669 -0.841 -26.074 1.00 58.84 213 ASN A O 1
ATOM 1656 N N . ARG A 1 214 ? 2.014 -2.610 -26.188 1.00 53.91 214 ARG A N 1
ATOM 1657 C CA . ARG A 1 214 ? 2.712 -2.319 -24.919 1.00 53.91 214 ARG A CA 1
ATOM 1658 C C . ARG A 1 214 ? 3.852 -1.313 -25.144 1.00 53.91 214 ARG A C 1
ATOM 1660 O O . ARG A 1 214 ? 5.014 -1.626 -24.913 1.00 53.91 214 ARG A O 1
ATOM 1667 N N . LEU A 1 215 ? 3.530 -0.128 -25.657 1.00 59.78 215 LEU A N 1
ATOM 1668 C CA . LEU A 1 215 ? 4.470 0.994 -25.666 1.00 59.78 215 LEU A CA 1
ATOM 1669 C C . LEU A 1 215 ? 4.627 1.514 -24.229 1.00 59.78 215 LEU A C 1
ATOM 1671 O O . LEU A 1 215 ? 3.699 1.406 -23.432 1.00 59.78 215 LEU A O 1
ATOM 1675 N N . ALA A 1 216 ? 5.771 2.113 -23.890 1.00 58.62 216 ALA A N 1
ATOM 1676 C CA . ALA A 1 216 ? 5.996 2.676 -22.551 1.00 58.62 216 ALA A CA 1
ATOM 1677 C C . ALA A 1 216 ? 4.857 3.628 -22.127 1.00 58.62 216 ALA A C 1
ATOM 1679 O O . ALA A 1 216 ? 4.295 3.481 -21.044 1.00 58.62 216 ALA A O 1
ATOM 1680 N N . LYS A 1 217 ? 4.414 4.495 -23.053 1.00 62.47 217 LYS A N 1
ATOM 1681 C CA . LYS A 1 217 ? 3.294 5.428 -22.851 1.00 62.47 217 LYS A CA 1
ATOM 1682 C C . LYS A 1 217 ? 1.973 4.727 -22.501 1.00 62.47 217 LYS A C 1
ATOM 1684 O O . LYS A 1 217 ? 1.213 5.251 -21.704 1.00 62.47 217 LYS A O 1
ATOM 1689 N N . THR A 1 218 ? 1.687 3.546 -23.057 1.00 61.62 218 THR A N 1
ATOM 1690 C CA . THR A 1 218 ? 0.457 2.790 -22.746 1.00 61.62 218 THR A CA 1
ATOM 1691 C C . THR A 1 218 ? 0.565 1.931 -21.489 1.00 61.62 218 THR A C 1
ATOM 1693 O O . THR A 1 218 ? -0.461 1.482 -20.984 1.00 61.62 218 THR A O 1
ATOM 1696 N N . VAL A 1 219 ? 1.773 1.662 -20.985 1.00 63.47 219 VAL A N 1
ATOM 1697 C CA . VAL A 1 219 ? 1.973 0.990 -19.691 1.00 63.47 219 VAL A CA 1
ATOM 1698 C C . VAL A 1 219 ? 1.669 1.959 -18.552 1.00 63.47 219 VAL A C 1
ATOM 1700 O O . VAL A 1 219 ? 0.920 1.609 -17.644 1.00 63.47 219 VAL A O 1
ATOM 1703 N N . GLU A 1 220 ? 2.186 3.186 -18.636 1.00 64.12 220 GLU A N 1
ATOM 1704 C CA . GLU A 1 220 ? 1.967 4.229 -17.624 1.00 64.12 220 GLU A CA 1
ATOM 1705 C C . GLU A 1 220 ? 0.492 4.630 -17.512 1.00 64.12 220 GLU A C 1
ATOM 1707 O O . GLU A 1 220 ? -0.004 4.881 -16.417 1.00 64.12 220 GLU A O 1
ATOM 1712 N N . THR A 1 221 ? -0.250 4.590 -18.621 1.00 68.69 221 THR A N 1
ATOM 1713 C CA . THR A 1 221 ? -1.675 4.937 -18.628 1.00 68.69 221 THR A CA 1
ATOM 1714 C C . THR A 1 221 ? -2.559 3.897 -17.951 1.00 68.69 221 THR A C 1
ATOM 1716 O O . THR A 1 221 ? -3.735 4.160 -17.806 1.00 68.69 221 THR A O 1
ATOM 1719 N N . ARG A 1 222 ? -2.073 2.706 -17.582 1.00 69.12 222 ARG A N 1
ATOM 1720 C CA . ARG A 1 222 ? -2.909 1.601 -17.052 1.00 69.12 222 ARG A CA 1
ATOM 1721 C C . ARG A 1 222 ? -2.860 1.454 -15.533 1.00 69.12 222 ARG A C 1
ATOM 1723 O O . ARG A 1 222 ? -3.474 0.550 -14.969 1.00 69.12 222 ARG A O 1
ATOM 1730 N N . THR A 1 223 ? -2.111 2.320 -14.869 1.00 69.44 223 THR A N 1
ATOM 1731 C CA . THR A 1 223 ? -2.003 2.383 -13.411 1.00 69.44 223 THR A CA 1
ATOM 1732 C C . THR A 1 223 ? -2.621 3.679 -12.914 1.00 69.44 223 THR A C 1
ATOM 1734 O O . THR A 1 223 ? -2.614 4.672 -13.639 1.00 69.44 223 THR A O 1
ATOM 1737 N N . GLU A 1 224 ? -3.124 3.697 -11.677 1.00 73.62 224 GLU A N 1
ATOM 1738 C CA . GLU A 1 224 ? -3.269 4.975 -10.968 1.00 73.62 224 GLU A CA 1
ATOM 1739 C C . GLU A 1 224 ? -1.931 5.715 -11.042 1.00 73.62 224 GLU A C 1
ATOM 1741 O O . GLU A 1 224 ? -0.893 5.108 -10.741 1.00 73.62 224 GLU A O 1
ATOM 1746 N N . PRO A 1 225 ? -1.909 6.981 -11.490 1.00 73.19 225 PRO A N 1
ATOM 1747 C CA . PRO A 1 225 ? -0.677 7.738 -11.475 1.00 73.19 225 PRO A CA 1
ATOM 1748 C C . PRO A 1 225 ? -0.189 7.811 -10.030 1.00 73.19 225 PRO A C 1
ATOM 1750 O O . PRO A 1 225 ? -0.947 8.132 -9.114 1.00 73.19 225 PRO A O 1
ATOM 1753 N N . LYS A 1 226 ? 1.099 7.504 -9.832 1.00 75.25 226 LYS A N 1
ATOM 1754 C CA . LYS A 1 226 ? 1.719 7.572 -8.502 1.00 75.25 226 LYS A CA 1
ATOM 1755 C C . LYS A 1 226 ? 1.603 8.971 -7.895 1.00 75.25 226 LYS A C 1
ATOM 1757 O O . LYS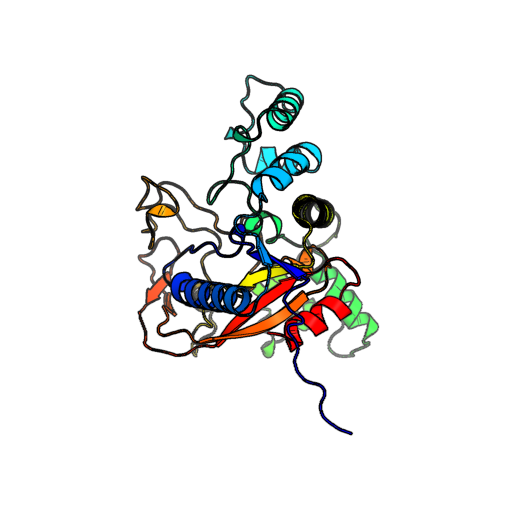 A 1 226 ? 1.504 9.135 -6.690 1.00 75.25 226 LYS A O 1
ATOM 1762 N N . ILE A 1 227 ? 1.643 9.973 -8.765 1.00 80.50 227 ILE A N 1
ATOM 1763 C CA . ILE A 1 227 ? 1.526 11.381 -8.429 1.00 80.50 227 ILE A CA 1
ATOM 1764 C C . ILE A 1 227 ? 0.416 11.943 -9.303 1.00 80.50 227 ILE A C 1
ATOM 1766 O O . ILE A 1 227 ? 0.577 11.985 -10.521 1.00 80.50 227 ILE A O 1
ATOM 1770 N N . LEU A 1 228 ? -0.672 12.391 -8.684 1.00 84.25 228 LEU A N 1
ATOM 1771 C CA . LEU A 1 228 ? -1.684 13.204 -9.343 1.00 84.25 228 LEU A CA 1
ATOM 1772 C C . LEU A 1 228 ? -1.136 14.625 -9.484 1.00 84.25 228 LEU A C 1
ATOM 1774 O O . LEU A 1 228 ? -0.862 15.300 -8.490 1.00 84.25 228 LEU A O 1
ATOM 1778 N N . LYS A 1 229 ? -0.937 15.074 -10.721 1.00 89.25 229 LYS A N 1
ATOM 1779 C CA . LYS A 1 229 ? -0.326 16.369 -11.031 1.00 89.25 229 LYS A CA 1
ATOM 1780 C C . LYS A 1 229 ? -1.242 17.547 -10.719 1.00 89.25 229 LYS A C 1
ATOM 1782 O O . LYS A 1 229 ? -2.468 17.438 -10.798 1.00 89.25 229 LYS A O 1
ATOM 1787 N N . ALA A 1 230 ? -0.653 18.698 -10.401 1.00 92.44 230 ALA A N 1
ATOM 1788 C CA . ALA A 1 230 ? -1.397 19.954 -10.330 1.00 92.44 230 ALA A CA 1
ATOM 1789 C C . ALA A 1 230 ? -2.256 20.156 -11.599 1.00 92.44 230 ALA A C 1
ATOM 1791 O O . ALA A 1 230 ? -1.818 19.872 -12.714 1.00 92.44 230 ALA A O 1
ATOM 1792 N N . GLY A 1 231 ? -3.495 20.618 -11.425 1.00 91.38 231 GLY A N 1
ATOM 1793 C CA . GLY A 1 231 ? -4.493 20.733 -12.491 1.00 91.38 231 GLY A CA 1
ATOM 1794 C C . GLY A 1 231 ? -5.360 19.487 -12.703 1.00 91.38 231 GLY A C 1
ATOM 1795 O O . GLY A 1 231 ? -6.345 19.572 -13.434 1.00 91.38 231 GLY A O 1
ATOM 1796 N N . THR A 1 232 ? -5.048 18.351 -12.065 1.00 88.00 232 THR A N 1
ATOM 1797 C CA . THR A 1 232 ? -5.908 17.156 -12.122 1.00 88.00 232 THR A CA 1
ATOM 1798 C C . THR A 1 232 ? -7.257 17.451 -11.475 1.00 88.00 232 THR A C 1
ATOM 1800 O O . THR A 1 232 ? -7.314 17.947 -10.346 1.00 88.00 232 THR A O 1
ATOM 1803 N N . VAL A 1 233 ? -8.344 17.126 -12.177 1.00 86.88 233 VAL A N 1
ATOM 1804 C CA . VAL A 1 233 ? -9.699 17.177 -11.619 1.00 86.88 233 VAL A CA 1
ATOM 1805 C C . VAL A 1 233 ? -9.903 15.950 -10.738 1.00 86.88 233 VAL A C 1
ATOM 1807 O O . VAL A 1 233 ? -9.872 14.816 -11.219 1.00 86.88 233 VAL A O 1
ATOM 1810 N N . MET A 1 234 ? -10.125 16.176 -9.445 1.00 79.94 234 MET A N 1
ATOM 1811 C CA . MET A 1 234 ? -10.356 15.101 -8.490 1.00 79.94 234 MET A CA 1
ATOM 1812 C C . MET A 1 234 ? -11.707 14.458 -8.770 1.00 79.94 234 MET A C 1
ATOM 1814 O O . MET A 1 234 ? -12.736 15.125 -8.875 1.00 79.94 234 MET A O 1
ATOM 1818 N N . SER A 1 235 ? -11.716 13.135 -8.873 1.00 75.75 235 SER A N 1
ATOM 1819 C CA . SER A 1 235 ? -12.964 12.412 -9.106 1.00 75.75 235 SER A CA 1
ATOM 1820 C C . SER A 1 235 ? -13.851 12.331 -7.851 1.00 75.75 235 SER A C 1
ATOM 1822 O O . SER A 1 235 ? -15.064 12.134 -7.982 1.00 75.75 235 SER A O 1
ATOM 1824 N N . ASP A 1 236 ? -13.245 12.554 -6.676 1.00 75.81 236 ASP A N 1
ATOM 1825 C CA . ASP A 1 236 ? -13.897 12.820 -5.397 1.00 75.81 236 ASP A CA 1
ATOM 1826 C C . ASP A 1 236 ? -13.242 14.051 -4.721 1.00 75.81 236 ASP A C 1
ATOM 1828 O O . ASP A 1 236 ? -12.068 14.002 -4.343 1.00 75.81 236 ASP A O 1
ATOM 1832 N N . PRO A 1 237 ? -13.966 15.176 -4.572 1.00 78.31 237 PRO A N 1
ATOM 1833 C CA . PRO A 1 237 ? -13.429 16.390 -3.961 1.00 78.31 237 PRO A CA 1
ATOM 1834 C C . PRO A 1 237 ? -13.242 16.289 -2.437 1.00 78.31 237 PRO A C 1
ATOM 1836 O O . PRO A 1 237 ? -12.636 17.182 -1.847 1.00 78.31 237 PRO A O 1
ATOM 1839 N N . THR A 1 238 ? -13.758 15.244 -1.781 1.00 81.12 238 THR A N 1
ATOM 1840 C CA . THR A 1 238 ? -13.608 15.049 -0.328 1.00 81.12 238 THR A CA 1
ATOM 1841 C C . THR A 1 238 ? -12.216 14.562 0.071 1.00 81.12 238 THR A C 1
ATOM 1843 O O . THR A 1 238 ? -11.827 14.733 1.223 1.00 81.12 238 THR A O 1
ATOM 1846 N N . LEU A 1 239 ? -11.430 14.040 -0.877 1.00 74.69 239 LEU A N 1
ATOM 1847 C CA . LEU A 1 239 ? -10.049 13.601 -0.644 1.00 74.69 239 LEU A CA 1
ATOM 1848 C C . LEU A 1 239 ? -9.118 14.754 -0.280 1.00 74.69 239 LEU A C 1
ATOM 1850 O O . LEU A 1 239 ? -8.211 14.606 0.538 1.00 74.69 239 LEU A O 1
ATOM 1854 N N . VAL A 1 240 ? -9.348 15.912 -0.899 1.00 83.31 240 VAL A N 1
ATOM 1855 C CA . VAL A 1 240 ? -8.656 17.163 -0.592 1.00 83.31 240 VAL A CA 1
ATOM 1856 C C . VAL A 1 240 ? -9.711 18.268 -0.520 1.00 83.31 240 VAL A C 1
ATOM 1858 O O . VAL A 1 240 ? -9.922 18.991 -1.501 1.00 83.31 240 VAL A O 1
ATOM 1861 N N . PRO A 1 241 ? -10.417 18.400 0.621 1.00 86.12 241 PRO A N 1
ATOM 1862 C CA . PRO A 1 241 ? -11.490 19.374 0.765 1.00 86.12 241 PRO A CA 1
ATOM 1863 C C . PRO A 1 241 ? -11.017 20.789 0.407 1.00 86.12 241 PRO A C 1
ATOM 1865 O O . PRO A 1 241 ? -10.005 21.269 0.912 1.00 86.12 241 PRO A O 1
ATOM 1868 N N . GLY A 1 242 ? -11.751 21.462 -0.483 1.00 90.12 242 GLY A N 1
ATOM 1869 C CA . GLY A 1 242 ? -11.406 22.806 -0.968 1.00 90.12 242 GLY A CA 1
ATOM 1870 C C . GLY A 1 242 ? -10.465 22.851 -2.184 1.00 90.12 242 GLY A C 1
ATOM 1871 O O . GLY A 1 242 ? -10.211 23.940 -2.708 1.00 90.12 242 GLY A O 1
ATOM 1872 N N . GLU A 1 243 ? -9.997 21.702 -2.679 1.00 89.94 243 GLU A N 1
ATOM 1873 C CA . GLU A 1 243 ? -9.230 21.571 -3.927 1.00 89.94 243 GLU A CA 1
ATOM 1874 C C . GLU A 1 243 ? -9.853 20.506 -4.855 1.00 89.94 243 GLU A C 1
ATOM 1876 O O . GLU A 1 243 ? -9.246 19.466 -5.106 1.00 89.94 243 GLU A O 1
ATOM 1881 N N . PRO A 1 244 ? -11.059 20.745 -5.420 1.00 88.44 244 PRO A N 1
ATOM 1882 C CA . PRO A 1 244 ? -11.655 19.826 -6.401 1.00 88.44 244 PRO A CA 1
ATOM 1883 C C . PRO A 1 244 ? -10.812 19.708 -7.684 1.00 88.44 244 PRO A C 1
ATOM 1885 O O . PRO A 1 244 ? -10.945 18.749 -8.440 1.00 88.44 244 PRO A O 1
ATOM 1888 N N . VAL A 1 245 ? -9.940 20.689 -7.922 1.00 91.81 245 VAL A N 1
ATOM 1889 C CA . VAL A 1 245 ? -8.836 20.631 -8.877 1.00 91.81 245 VAL A CA 1
ATOM 1890 C C . VAL A 1 245 ? -7.558 20.859 -8.081 1.00 91.81 245 VAL A C 1
ATOM 1892 O O . VAL A 1 245 ? -7.470 21.847 -7.345 1.00 91.81 245 VAL A O 1
ATOM 1895 N N . LEU A 1 246 ? -6.588 19.956 -8.218 1.00 90.31 246 LEU A N 1
ATOM 1896 C CA . LEU A 1 246 ? -5.354 20.010 -7.436 1.00 90.31 246 LEU A CA 1
ATOM 1897 C C . LEU A 1 246 ? -4.564 21.285 -7.731 1.00 90.31 246 LEU A C 1
ATOM 1899 O O . LEU A 1 246 ? -4.248 21.574 -8.886 1.00 90.31 246 LEU A O 1
ATOM 1903 N N . LYS A 1 247 ? -4.185 22.024 -6.683 1.00 92.56 247 LYS A N 1
ATOM 1904 C CA . LYS A 1 247 ? -3.306 23.201 -6.819 1.00 92.56 247 LYS A CA 1
ATOM 1905 C C . LYS A 1 247 ? -1.826 22.825 -6.830 1.00 92.56 247 LYS A C 1
ATOM 1907 O O . LYS A 1 247 ? -0.996 23.586 -7.316 1.00 92.56 247 LYS A O 1
ATOM 1912 N N . SER A 1 248 ? -1.500 21.656 -6.295 1.00 90.12 248 SER A N 1
ATOM 1913 C CA . SER A 1 248 ? -0.152 21.096 -6.223 1.00 90.12 248 SER A CA 1
ATOM 1914 C C . SER A 1 248 ? -0.216 19.586 -6.398 1.00 90.12 248 SER A C 1
ATOM 1916 O O . SER A 1 248 ? -1.241 18.988 -6.075 1.00 90.12 248 SER A O 1
ATOM 1918 N N . ASP A 1 249 ? 0.892 18.980 -6.813 1.00 88.25 249 ASP A N 1
ATOM 1919 C CA . ASP A 1 249 ? 1.019 17.529 -6.920 1.00 88.25 249 ASP A CA 1
ATOM 1920 C C . ASP A 1 249 ? 0.581 16.821 -5.621 1.00 88.25 249 ASP A C 1
ATOM 1922 O O . ASP A 1 249 ? 1.074 17.121 -4.526 1.00 88.25 249 ASP A O 1
ATOM 1926 N N . LEU A 1 250 ? -0.351 15.878 -5.755 1.00 84.12 250 LEU A N 1
ATOM 1927 C CA . LEU A 1 250 ? -0.775 14.959 -4.706 1.00 84.12 250 LEU A CA 1
ATOM 1928 C C . LEU A 1 250 ? -0.132 13.613 -4.992 1.00 84.12 250 LEU A C 1
ATOM 1930 O O . LEU A 1 250 ? -0.477 12.931 -5.953 1.00 84.12 250 LEU A O 1
ATOM 1934 N N . ASP A 1 251 ? 0.818 13.233 -4.157 1.00 80.50 251 ASP A N 1
ATOM 1935 C CA . ASP A 1 251 ? 1.437 11.928 -4.283 1.00 80.50 251 ASP A CA 1
ATOM 1936 C C . ASP A 1 251 ? 0.600 10.907 -3.511 1.00 80.50 251 ASP A C 1
ATOM 1938 O O . ASP A 1 251 ? 0.528 10.941 -2.282 1.00 80.50 251 ASP A O 1
ATOM 1942 N N . THR A 1 252 ? -0.078 10.045 -4.265 1.00 72.62 252 THR A N 1
ATOM 1943 C CA . THR A 1 252 ? -1.042 9.062 -3.766 1.00 72.62 252 THR A CA 1
ATOM 1944 C C . THR A 1 252 ? -0.356 7.842 -3.145 1.00 72.62 252 THR A C 1
ATOM 1946 O O . THR A 1 252 ? -1.036 7.033 -2.510 1.00 72.62 252 THR A O 1
ATOM 1949 N N . TYR A 1 253 ? 0.977 7.720 -3.287 1.00 69.69 253 TYR A N 1
ATOM 1950 C CA . TYR A 1 253 ? 1.750 6.563 -2.819 1.00 69.69 253 TYR A CA 1
ATOM 1951 C C . TYR A 1 253 ? 3.090 6.887 -2.130 1.00 69.69 253 TYR A C 1
ATOM 1953 O O . TYR A 1 253 ? 3.638 6.000 -1.507 1.00 69.69 253 TYR A O 1
ATOM 1961 N N . ARG A 1 254 ? 3.678 8.079 -2.256 1.00 60.62 254 ARG A N 1
ATOM 1962 C CA . ARG A 1 254 ? 5.049 8.495 -1.850 1.00 60.62 254 ARG A CA 1
ATOM 1963 C C . ARG A 1 254 ? 6.114 7.388 -1.705 1.00 60.62 254 ARG A C 1
ATOM 1965 O O . ARG A 1 254 ? 6.931 7.406 -0.783 1.00 60.62 254 ARG A O 1
ATOM 1972 N N . GLY A 1 255 ? 6.166 6.508 -2.711 1.00 47.81 255 GLY A N 1
ATOM 1973 C CA . GLY A 1 255 ? 7.321 5.702 -3.110 1.00 47.81 255 GLY A CA 1
ATOM 1974 C C . GLY A 1 255 ? 6.975 4.548 -4.078 1.00 47.81 255 GLY A C 1
ATOM 1975 O O . GLY A 1 255 ? 5.883 4.475 -4.644 1.00 47.81 255 GLY A O 1
ATOM 1976 N N . SER A 1 256 ? 7.961 3.706 -4.422 1.00 44.28 256 SER A N 1
ATOM 1977 C CA . SER A 1 256 ? 7.952 2.897 -5.656 1.00 44.28 256 SER A CA 1
ATOM 1978 C C . SER A 1 256 ? 7.206 1.555 -5.565 1.00 44.28 256 SER A C 1
ATOM 1980 O O . SER A 1 256 ? 7.771 0.500 -5.845 1.00 44.28 256 SER A O 1
ATOM 1982 N N . GLY A 1 257 ? 5.902 1.591 -5.302 1.00 46.28 257 GLY A N 1
ATOM 1983 C CA . GLY A 1 257 ? 5.003 0.464 -5.567 1.00 46.28 257 GLY A CA 1
ATOM 1984 C C . GLY A 1 257 ? 4.263 0.665 -6.889 1.00 46.28 257 GLY A C 1
ATOM 1985 O O . GLY A 1 257 ? 3.474 1.589 -7.011 1.00 46.28 257 GLY A O 1
ATOM 1986 N N . SER A 1 258 ? 4.521 -0.153 -7.913 1.00 48.28 258 SER A N 1
ATOM 1987 C CA . SER A 1 258 ? 3.651 -0.263 -9.109 1.00 48.28 258 SER A CA 1
ATOM 1988 C C . SER A 1 258 ? 2.585 -1.352 -8.951 1.00 48.28 258 SER A C 1
ATOM 1990 O O . SER A 1 258 ? 1.911 -1.720 -9.908 1.00 48.28 258 SER A O 1
ATOM 1992 N N . SER A 1 259 ? 2.512 -1.927 -7.754 1.00 54.16 259 SER A N 1
ATOM 1993 C CA . SER A 1 259 ? 1.576 -2.968 -7.382 1.00 54.16 259 SER A CA 1
ATOM 1994 C C . SER A 1 259 ? 0.195 -2.341 -7.223 1.00 54.16 259 SER A C 1
ATOM 1996 O O . SER A 1 259 ? 0.030 -1.428 -6.420 1.00 54.16 259 SER A O 1
ATOM 1998 N N . TRP A 1 260 ? -0.794 -2.832 -7.976 1.00 58.97 260 TRP A N 1
ATOM 1999 C CA . TRP A 1 260 ? -2.211 -2.561 -7.691 1.00 58.97 260 TRP A CA 1
ATOM 2000 C C . TRP A 1 260 ? -2.606 -3.050 -6.300 1.00 58.97 260 TRP A C 1
ATOM 2002 O O . TRP A 1 260 ? -3.641 -2.636 -5.784 1.00 58.97 260 TRP A O 1
ATOM 2012 N N . ALA A 1 261 ? -1.800 -3.955 -5.738 1.00 71.56 261 ALA A N 1
ATOM 2013 C CA . ALA A 1 261 ? -1.998 -4.510 -4.427 1.00 71.56 261 ALA A CA 1
ATOM 2014 C C . ALA A 1 261 ? -1.320 -3.691 -3.333 1.00 71.56 261 ALA A C 1
ATOM 2016 O O . ALA A 1 261 ? -0.237 -3.119 -3.508 1.00 71.56 261 ALA A O 1
ATOM 2017 N N . VAL A 1 262 ? -1.961 -3.690 -2.177 1.00 77.19 262 VAL A N 1
ATOM 2018 C CA . VAL A 1 262 ? -1.429 -3.116 -0.951 1.00 77.19 262 VAL A CA 1
ATOM 2019 C C . VAL A 1 262 ? -0.200 -3.922 -0.504 1.00 77.19 262 VAL A C 1
ATOM 2021 O O . VAL A 1 262 ? -0.271 -5.121 -0.279 1.00 77.19 262 VAL A O 1
ATOM 2024 N N . ASN A 1 263 ? 0.961 -3.275 -0.375 1.00 81.31 263 ASN A N 1
ATOM 2025 C CA . ASN A 1 263 ? 2.237 -3.972 -0.146 1.00 81.31 263 ASN A CA 1
ATOM 2026 C C . ASN A 1 263 ? 2.564 -4.213 1.342 1.00 81.31 263 ASN A C 1
ATOM 2028 O O . ASN A 1 263 ? 3.735 -4.315 1.693 1.00 81.31 263 ASN A O 1
ATOM 2032 N N . LEU A 1 264 ? 1.588 -4.307 2.250 1.00 88.62 264 LEU A N 1
ATOM 2033 C CA . LEU A 1 264 ? 1.932 -4.491 3.668 1.00 88.62 264 LEU A CA 1
ATOM 2034 C C . LEU A 1 264 ? 2.673 -5.805 3.924 1.00 88.62 264 LEU A C 1
ATOM 2036 O O . LEU A 1 264 ? 3.715 -5.782 4.577 1.00 88.62 264 LEU A O 1
ATOM 2040 N N . SER A 1 265 ? 2.178 -6.934 3.410 1.00 91.56 265 SER A N 1
ATOM 2041 C CA . SER A 1 265 ? 2.828 -8.238 3.598 1.00 91.56 265 SER A CA 1
ATOM 2042 C C . SER A 1 265 ? 4.276 -8.275 3.088 1.00 91.56 265 SER A C 1
ATOM 2044 O O . SER A 1 265 ? 5.160 -8.576 3.892 1.00 91.56 265 SER A O 1
ATOM 2046 N N . PRO A 1 266 ? 4.588 -7.918 1.823 1.00 88.62 266 PRO A N 1
ATOM 2047 C CA . PRO A 1 266 ? 5.965 -7.989 1.331 1.00 88.62 266 PRO A CA 1
ATOM 2048 C C . PRO A 1 266 ? 6.924 -7.024 2.043 1.00 88.62 266 PRO A C 1
ATOM 2050 O O . PRO A 1 266 ? 8.083 -7.377 2.245 1.00 88.62 266 PRO A O 1
ATOM 2053 N N . GLU A 1 267 ? 6.467 -5.840 2.466 1.00 89.00 267 GLU A N 1
ATOM 2054 C CA . GLU A 1 267 ? 7.341 -4.865 3.138 1.00 89.00 267 GLU A CA 1
ATOM 2055 C C . GLU A 1 267 ? 7.551 -5.191 4.627 1.00 89.00 267 GLU A C 1
ATOM 2057 O O . GLU A 1 267 ? 8.637 -4.994 5.175 1.00 89.00 267 GLU A O 1
ATOM 2062 N N . THR A 1 268 ? 6.538 -5.740 5.303 1.00 93.12 268 THR A N 1
ATOM 2063 C CA . THR A 1 268 ? 6.660 -6.171 6.708 1.00 93.12 268 THR A CA 1
ATOM 2064 C C . THR A 1 268 ? 7.235 -7.577 6.852 1.00 93.12 268 THR A C 1
ATOM 2066 O O . THR A 1 268 ? 7.795 -7.910 7.895 1.00 93.12 268 THR A O 1
ATOM 2069 N N . GLY A 1 269 ? 7.133 -8.429 5.835 1.00 93.19 269 GLY A N 1
ATOM 2070 C CA . GLY A 1 269 ? 7.392 -9.865 5.957 1.00 93.19 269 GLY A CA 1
ATOM 2071 C C . GLY A 1 269 ? 6.363 -10.602 6.824 1.00 93.19 269 GLY A C 1
ATOM 2072 O O . GLY A 1 269 ? 6.645 -11.706 7.283 1.00 93.19 269 GLY A O 1
ATOM 2073 N N . PHE A 1 270 ? 5.208 -9.993 7.104 1.00 96.50 270 PHE A N 1
ATOM 2074 C CA . PHE A 1 270 ? 4.134 -10.637 7.858 1.00 96.50 270 PHE A CA 1
ATOM 2075 C C . PHE A 1 270 ? 3.305 -11.528 6.930 1.00 96.50 270 PHE A C 1
ATOM 2077 O O . PHE A 1 270 ? 3.097 -11.165 5.765 1.00 96.50 270 PHE A O 1
ATOM 2084 N N . PRO A 1 271 ? 2.834 -12.692 7.411 1.00 97.31 271 PRO A N 1
ATOM 2085 C CA . PRO A 1 271 ? 2.070 -13.599 6.578 1.00 97.31 271 PRO A CA 1
ATOM 2086 C C . PRO A 1 271 ? 0.720 -12.974 6.218 1.00 97.31 271 PRO A C 1
ATOM 2088 O O . PRO A 1 271 ? 0.080 -12.312 7.042 1.00 97.31 271 PRO A O 1
ATOM 2091 N N . ALA A 1 272 ? 0.286 -13.211 4.982 1.00 96.00 272 ALA A N 1
ATOM 2092 C CA . ALA A 1 272 ? -1.021 -12.801 4.503 1.00 96.00 272 ALA A CA 1
ATOM 2093 C C . ALA A 1 272 ? -1.687 -13.883 3.651 1.00 96.00 272 ALA A C 1
ATOM 2095 O O . ALA A 1 272 ? -1.016 -14.721 3.044 1.00 96.00 272 ALA A O 1
ATOM 2096 N N . ILE A 1 273 ? -3.019 -13.854 3.603 1.00 96.00 273 ILE A N 1
ATOM 2097 C CA . ILE A 1 273 ? -3.828 -14.689 2.713 1.00 96.00 273 ILE A CA 1
ATOM 2098 C C . ILE A 1 273 ? -4.883 -13.834 2.013 1.00 96.00 273 ILE A C 1
ATOM 2100 O O . ILE A 1 273 ? -5.500 -12.962 2.624 1.00 96.00 273 ILE A O 1
ATOM 2104 N N . VAL A 1 274 ? -5.082 -14.088 0.721 1.00 96.31 274 VAL A N 1
ATOM 2105 C CA . VAL A 1 274 ? -6.021 -13.347 -0.126 1.00 96.31 274 VAL A CA 1
ATOM 2106 C C . VAL A 1 274 ? -7.209 -14.241 -0.461 1.00 96.31 274 VAL A C 1
ATOM 2108 O O . VAL A 1 274 ? -7.017 -15.371 -0.915 1.00 96.31 274 VAL A O 1
ATOM 2111 N N . VAL A 1 275 ? -8.428 -13.738 -0.260 1.00 96.00 275 VAL A N 1
ATOM 2112 C CA . VAL A 1 275 ? -9.679 -14.467 -0.527 1.00 96.00 275 VAL A CA 1
ATOM 2113 C C . VAL A 1 275 ? -10.622 -13.663 -1.434 1.00 96.00 275 VAL A C 1
ATOM 2115 O O . VAL A 1 275 ? -10.669 -12.434 -1.323 1.00 96.00 275 VAL A O 1
ATOM 2118 N N . PRO A 1 276 ? -11.380 -14.307 -2.346 1.00 97.12 276 PRO A N 1
ATOM 2119 C CA . PRO A 1 276 ? -12.319 -13.607 -3.225 1.00 97.12 276 PRO A CA 1
ATOM 2120 C C . PRO A 1 276 ? -13.487 -12.999 -2.444 1.00 97.12 276 PRO A C 1
ATOM 2122 O O . PRO A 1 276 ? -14.247 -13.725 -1.823 1.00 97.12 276 PRO A O 1
ATOM 2125 N N . ALA A 1 277 ? -13.669 -11.686 -2.521 1.00 96.44 277 ALA A N 1
ATOM 2126 C CA . ALA A 1 277 ? -14.668 -10.933 -1.764 1.00 96.44 277 ALA A CA 1
ATOM 2127 C C . ALA A 1 277 ? -15.973 -10.686 -2.533 1.00 96.44 277 ALA A C 1
ATOM 2129 O O . ALA A 1 277 ? -17.018 -10.451 -1.935 1.00 96.44 277 ALA A O 1
ATOM 2130 N N . GLY A 1 278 ? -15.918 -10.719 -3.865 1.00 97.06 278 GLY A N 1
ATOM 2131 C CA . GLY A 1 278 ? -17.079 -10.499 -4.719 1.00 97.06 278 GLY A CA 1
ATOM 2132 C C . GLY A 1 278 ? -16.695 -9.946 -6.083 1.00 97.06 278 GLY A C 1
ATOM 2133 O O . GLY A 1 278 ? -15.562 -10.113 -6.538 1.00 97.06 278 GLY A O 1
ATOM 2134 N N . PHE A 1 279 ? -17.650 -9.277 -6.727 1.00 97.62 279 PHE A N 1
ATOM 2135 C CA . PHE A 1 279 ? -17.488 -8.721 -8.066 1.00 97.62 279 PHE A CA 1
ATOM 2136 C C . PHE A 1 279 ? -17.922 -7.257 -8.126 1.00 97.62 279 PHE A C 1
ATOM 2138 O O . PHE A 1 279 ? -18.906 -6.851 -7.497 1.00 97.62 279 PHE A O 1
ATOM 2145 N N . THR A 1 280 ? -17.196 -6.465 -8.912 1.00 97.19 280 THR A N 1
ATOM 2146 C CA . THR A 1 280 ? -17.619 -5.110 -9.288 1.00 97.19 280 THR A CA 1
ATOM 2147 C C . THR A 1 280 ? -18.927 -5.160 -10.080 1.00 97.19 280 THR A C 1
ATOM 2149 O O . THR A 1 280 ? -19.226 -6.156 -10.730 1.00 97.19 280 THR A O 1
ATOM 2152 N N . ARG A 1 281 ? -19.715 -4.082 -10.072 1.00 97.00 281 ARG A N 1
ATOM 2153 C CA . ARG A 1 281 ? -20.870 -3.931 -10.984 1.00 97.00 281 ARG A CA 1
ATOM 2154 C C . ARG A 1 281 ? -20.490 -3.132 -12.222 1.00 97.00 281 ARG A C 1
ATOM 2156 O O . ARG A 1 281 ? -21.015 -3.339 -13.318 1.00 97.00 281 ARG A O 1
ATOM 2163 N N . GLU A 1 282 ? -19.580 -2.193 -12.025 1.00 95.88 282 GLU A N 1
ATOM 2164 C CA . GLU A 1 282 ? -19.013 -1.361 -13.062 1.00 95.88 282 GLU A CA 1
ATOM 2165 C C . GLU A 1 282 ? -17.550 -1.047 -12.769 1.00 95.88 282 GLU A C 1
ATOM 2167 O O . GLU A 1 282 ? -17.081 -1.202 -11.647 1.00 95.88 282 GLU A O 1
ATOM 2172 N N . VAL A 1 283 ? -16.816 -0.627 -13.792 1.00 93.12 283 VAL A N 1
ATOM 2173 C CA . VAL A 1 283 ? -15.406 -0.254 -13.666 1.00 93.12 283 VAL A CA 1
ATOM 2174 C C . VAL A 1 283 ? -15.101 0.978 -14.501 1.00 93.12 283 VAL A C 1
ATOM 2176 O O . VAL A 1 283 ? -15.709 1.204 -15.553 1.00 93.12 283 VAL A O 1
ATOM 2179 N N . TYR A 1 284 ? -14.131 1.761 -14.045 1.00 90.69 284 TYR A N 1
ATOM 2180 C CA . TYR A 1 284 ? -13.477 2.775 -14.861 1.00 90.69 284 TYR A CA 1
ATOM 2181 C C . TYR A 1 284 ? -12.137 2.211 -15.315 1.00 90.69 284 TYR A C 1
ATOM 2183 O O . TYR A 1 284 ? -11.330 1.778 -14.496 1.00 90.69 284 TYR A O 1
ATOM 2191 N N . ASP A 1 285 ? -11.918 2.209 -16.623 1.00 87.06 285 ASP A N 1
ATOM 2192 C CA . ASP A 1 285 ? -10.615 1.901 -17.202 1.00 87.06 285 ASP A CA 1
ATOM 2193 C C . ASP A 1 285 ? -9.825 3.199 -17.381 1.00 87.06 285 ASP A C 1
ATOM 2195 O O . ASP A 1 285 ? -10.373 4.298 -17.246 1.00 87.06 285 ASP A O 1
ATOM 2199 N N . ARG A 1 286 ? -8.547 3.093 -17.730 1.00 84.06 286 ARG A N 1
ATOM 2200 C CA . ARG A 1 286 ? -7.746 4.252 -18.108 1.00 84.06 286 ARG A CA 1
ATOM 2201 C C . ARG A 1 286 ? -7.337 4.208 -19.562 1.00 84.06 286 ARG A C 1
ATOM 2203 O O . ARG A 1 286 ? -6.849 3.199 -20.070 1.00 84.06 286 ARG A O 1
ATOM 2210 N N . VAL A 1 287 ? -7.467 5.360 -20.207 1.00 84.69 287 VAL A N 1
ATOM 2211 C CA . VAL A 1 287 ? -7.044 5.561 -21.591 1.00 84.69 287 VAL A CA 1
ATOM 2212 C C . VAL A 1 287 ? -6.075 6.739 -21.683 1.00 84.69 287 VAL A C 1
ATOM 2214 O O . VAL A 1 287 ? -6.203 7.689 -20.904 1.00 84.69 287 VAL A O 1
ATOM 2217 N N . PRO A 1 288 ? -5.104 6.700 -22.615 1.00 84.94 288 PRO A N 1
ATOM 2218 C CA . PRO A 1 288 ? -4.208 7.826 -22.846 1.00 84.94 288 PRO A CA 1
ATOM 2219 C C . PRO A 1 288 ? -4.981 9.113 -23.162 1.00 84.94 288 PRO A C 1
ATOM 2221 O O . PRO A 1 288 ? -5.902 9.096 -23.982 1.00 84.94 288 PRO A O 1
ATOM 2224 N N . ASP A 1 289 ? -4.581 10.222 -22.543 1.00 85.62 289 ASP A N 1
ATOM 2225 C CA . ASP A 1 289 ? -5.091 11.560 -22.847 1.00 85.62 289 ASP A CA 1
ATOM 2226 C C . ASP A 1 289 ? -4.009 12.611 -22.592 1.00 85.62 289 ASP A C 1
ATOM 2228 O O . ASP A 1 289 ? -3.677 12.917 -21.452 1.00 85.62 289 ASP A O 1
ATOM 2232 N N . ASP A 1 290 ? -3.486 13.191 -23.671 1.00 86.56 290 ASP A N 1
ATOM 2233 C CA . ASP A 1 290 ? -2.429 14.206 -23.616 1.00 86.56 290 ASP A CA 1
ATOM 2234 C C . ASP A 1 290 ? -2.919 15.566 -23.086 1.00 86.56 290 ASP A C 1
ATOM 2236 O O . ASP A 1 290 ? -2.120 16.484 -22.909 1.00 86.56 290 ASP A O 1
ATOM 2240 N N . ARG A 1 291 ? -4.229 15.721 -22.858 1.00 87.94 291 ARG A N 1
ATO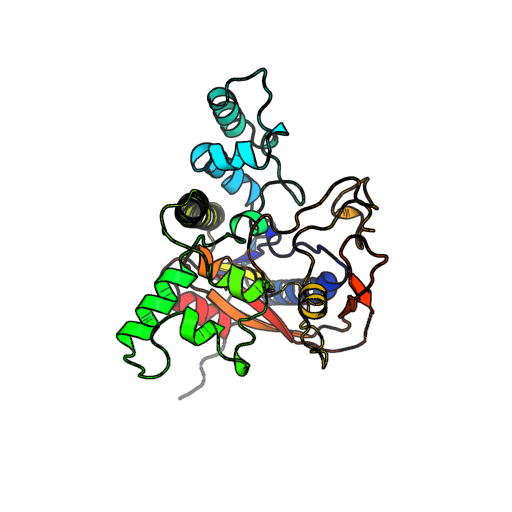M 2241 C CA . ARG A 1 291 ? -4.823 16.921 -22.254 1.00 87.94 291 ARG A CA 1
ATOM 2242 C C . ARG A 1 291 ? -4.934 16.816 -20.736 1.00 87.94 291 ARG A C 1
ATOM 2244 O O . ARG A 1 291 ? -5.087 17.850 -20.089 1.00 87.94 291 ARG A O 1
ATOM 2251 N N . ASP A 1 292 ? -4.885 15.604 -20.181 1.00 87.44 292 ASP A N 1
ATOM 2252 C CA . ASP A 1 292 ? -4.851 15.408 -18.734 1.00 87.44 292 ASP A CA 1
ATOM 2253 C C . ASP A 1 292 ? -3.420 15.637 -18.216 1.00 87.44 292 ASP A C 1
ATOM 2255 O O . ASP A 1 292 ? -2.469 15.127 -18.819 1.00 87.44 292 ASP A O 1
ATOM 2259 N N . PRO A 1 293 ? -3.225 16.352 -17.094 1.00 87.75 293 PRO A N 1
ATOM 2260 C CA . PRO A 1 293 ? -1.902 16.557 -16.502 1.00 87.75 293 PRO A CA 1
ATOM 2261 C C . PRO A 1 293 ? -1.111 15.270 -16.209 1.00 87.75 293 PRO A C 1
ATOM 2263 O O . PRO A 1 293 ? 0.117 15.311 -16.158 1.00 87.75 293 PRO A O 1
ATOM 2266 N N . ASN A 1 294 ? -1.783 14.127 -16.033 1.00 81.75 294 ASN A N 1
ATOM 2267 C CA . ASN A 1 294 ? -1.165 12.817 -15.803 1.00 81.75 294 ASN A CA 1
ATOM 2268 C C . ASN A 1 294 ? -1.020 11.979 -17.084 1.00 81.75 294 ASN A C 1
ATOM 2270 O O . ASN A 1 294 ? -0.643 10.809 -17.005 1.00 81.75 294 ASN A O 1
ATOM 2274 N N . GLY A 1 295 ? -1.363 12.524 -18.255 1.00 84.00 295 GLY A N 1
ATOM 2275 C CA . GLY A 1 295 ? -1.282 11.827 -19.543 1.00 84.00 295 GLY A CA 1
ATOM 2276 C C . GLY A 1 295 ? -2.311 10.704 -19.731 1.00 84.00 295 GLY A C 1
ATOM 2277 O O . GLY A 1 295 ? -2.231 9.938 -20.697 1.00 84.00 295 GLY A O 1
ATOM 2278 N N . SER A 1 296 ? -3.271 10.566 -18.815 1.00 83.50 296 SER A N 1
ATOM 2279 C CA . SER A 1 296 ? -4.342 9.572 -18.884 1.00 83.50 296 SER A CA 1
ATOM 2280 C C . SER A 1 296 ? -5.617 10.104 -18.251 1.00 83.50 296 SER A C 1
ATOM 2282 O O . SER A 1 296 ? -5.568 10.900 -17.320 1.00 83.50 296 SER A O 1
ATOM 2284 N N . ARG A 1 297 ? -6.763 9.618 -18.724 1.00 85.81 297 ARG A N 1
ATOM 2285 C CA . ARG A 1 297 ? -8.068 9.893 -18.115 1.00 85.81 297 ARG A CA 1
ATOM 2286 C C . ARG A 1 297 ? -8.809 8.600 -17.818 1.00 85.81 297 ARG A C 1
ATOM 2288 O O . ARG A 1 297 ? -8.589 7.578 -18.473 1.00 85.81 297 ARG A O 1
ATOM 2295 N N . LEU A 1 298 ? -9.750 8.676 -16.884 1.00 87.25 298 LEU A N 1
ATOM 2296 C CA . LEU A 1 298 ? -10.711 7.602 -16.662 1.00 87.25 298 LEU A CA 1
ATOM 2297 C C . LEU A 1 298 ? -11.704 7.511 -17.834 1.00 87.25 298 LEU A C 1
ATOM 2299 O O . LEU A 1 298 ? -12.171 8.517 -18.375 1.00 87.25 298 LEU A O 1
ATOM 2303 N N . GLU A 1 299 ? -12.045 6.287 -18.219 1.00 89.00 299 GLU A N 1
ATOM 2304 C CA . GLU A 1 299 ? -13.067 5.953 -19.202 1.00 89.00 299 GLU A CA 1
ATOM 2305 C C . GLU A 1 299 ? -14.056 4.956 -18.595 1.00 89.00 299 GLU A C 1
ATOM 2307 O O . GLU A 1 299 ? -13.697 3.838 -18.228 1.00 89.00 299 GLU A O 1
ATOM 2312 N N . GLY A 1 300 ? -15.323 5.354 -18.510 1.00 90.75 300 GLY A N 1
ATOM 2313 C CA . GLY A 1 300 ? -16.373 4.553 -17.897 1.00 90.75 300 GLY A CA 1
ATOM 2314 C C . GLY A 1 300 ? -17.518 5.414 -17.351 1.00 90.75 300 GLY A C 1
ATOM 2315 O O . GLY A 1 300 ? -17.572 6.611 -17.649 1.00 90.75 300 GLY A O 1
ATOM 2316 N N . PRO A 1 301 ? -18.423 4.821 -16.555 1.00 93.44 301 PRO A N 1
ATOM 2317 C CA . PRO A 1 301 ? -18.366 3.434 -16.093 1.00 93.44 301 PRO A CA 1
ATOM 2318 C C . PRO A 1 301 ? -18.695 2.426 -17.207 1.00 93.44 301 PRO A C 1
ATOM 2320 O O . PRO A 1 301 ? -19.555 2.665 -18.055 1.00 93.44 301 PRO A O 1
ATOM 2323 N N . LYS A 1 302 ? -18.014 1.278 -17.201 1.00 94.38 302 LYS A N 1
ATOM 2324 C CA . LYS A 1 302 ? -18.325 0.104 -18.032 1.00 94.38 302 LYS A CA 1
ATOM 2325 C C . LYS A 1 302 ? -18.962 -0.954 -17.138 1.00 94.38 302 LYS A C 1
ATOM 2327 O O . LYS A 1 302 ? -18.370 -1.310 -16.127 1.00 94.38 302 LYS A O 1
ATOM 2332 N N . LYS A 1 303 ? -20.138 -1.472 -17.503 1.00 96.44 303 LYS A N 1
ATOM 2333 C CA . LYS A 1 303 ? -20.814 -2.543 -16.747 1.00 96.44 303 LYS A CA 1
ATOM 2334 C C . LYS A 1 303 ? -20.085 -3.870 -16.949 1.00 96.44 303 LYS A C 1
ATOM 2336 O O . LYS A 1 303 ? -20.284 -4.524 -17.972 1.00 96.44 303 LYS A O 1
ATOM 2341 N N . VAL A 1 304 ? -19.210 -4.216 -16.010 1.00 94.56 304 VAL A N 1
ATOM 2342 C CA . VAL A 1 304 ? -18.360 -5.410 -16.044 1.00 94.56 304 VAL A CA 1
ATOM 2343 C C . VAL A 1 304 ? -18.186 -5.930 -14.621 1.00 94.56 304 VAL A C 1
ATOM 2345 O O . VAL A 1 304 ? -17.925 -5.156 -13.697 1.00 94.56 304 VAL A O 1
ATOM 2348 N N . GLU A 1 305 ? -18.295 -7.246 -14.479 1.00 96.31 305 GLU A N 1
ATOM 2349 C CA . GLU A 1 305 ? -18.046 -7.969 -13.236 1.00 96.31 305 GLU A CA 1
ATOM 2350 C C . GLU A 1 305 ? -16.592 -8.443 -13.197 1.00 96.31 305 GLU A C 1
ATOM 2352 O O . GLU A 1 305 ? -16.218 -9.392 -13.886 1.00 96.31 305 GLU A O 1
ATOM 2357 N N . LEU A 1 306 ? -15.754 -7.758 -12.415 1.00 95.44 306 LEU A N 1
ATOM 2358 C CA . LEU A 1 306 ? -14.365 -8.139 -12.165 1.00 95.44 306 LEU A CA 1
ATOM 2359 C C . LEU A 1 306 ? -14.194 -8.578 -10.708 1.00 95.44 306 LEU A C 1
ATOM 2361 O O . LEU A 1 306 ? -14.807 -7.976 -9.824 1.00 95.44 306 LEU A O 1
ATOM 2365 N N . PRO A 1 307 ? -13.382 -9.618 -10.447 1.00 96.06 307 PRO A N 1
ATOM 2366 C CA . PRO A 1 307 ? -13.193 -10.133 -9.101 1.00 96.06 307 PRO A CA 1
ATOM 2367 C C . PRO A 1 307 ? -12.478 -9.105 -8.223 1.00 96.06 307 PRO A C 1
ATOM 2369 O O . PRO A 1 307 ? -11.476 -8.510 -8.621 1.00 96.06 307 PRO A O 1
ATOM 2372 N N . VAL A 1 308 ? -12.978 -8.955 -7.003 1.00 95.44 308 VAL A N 1
ATOM 2373 C CA . VAL A 1 308 ? -12.370 -8.176 -5.923 1.00 95.44 308 VAL A CA 1
ATOM 2374 C C . VAL A 1 308 ? -11.998 -9.149 -4.815 1.00 95.44 308 VAL A C 1
ATOM 2376 O O . VAL A 1 308 ? -12.708 -10.129 -4.587 1.00 95.44 308 VAL A O 1
ATOM 2379 N N . ALA A 1 309 ? -10.891 -8.896 -4.126 1.00 94.75 309 ALA A N 1
ATOM 2380 C CA . ALA A 1 309 ? -10.412 -9.749 -3.049 1.00 94.75 309 ALA A CA 1
ATOM 2381 C C . ALA A 1 309 ? -10.115 -8.943 -1.783 1.00 94.75 309 ALA A C 1
ATOM 2383 O O . ALA A 1 309 ? -9.753 -7.766 -1.860 1.00 94.75 309 ALA A O 1
ATOM 2384 N N . LEU A 1 310 ? -10.247 -9.600 -0.632 1.00 94.50 310 LEU A N 1
ATOM 2385 C CA . LEU A 1 310 ? -9.729 -9.122 0.645 1.00 94.50 310 LEU A CA 1
ATOM 2386 C C . LEU A 1 310 ? -8.381 -9.788 0.914 1.00 94.50 310 LEU A C 1
ATOM 2388 O O . LEU A 1 310 ? -8.209 -10.976 0.641 1.00 94.50 310 LEU A O 1
ATOM 2392 N N . GLU A 1 311 ? -7.448 -9.030 1.471 1.00 94.62 311 GLU A N 1
ATOM 2393 C CA . GLU A 1 311 ? -6.212 -9.545 2.047 1.00 94.62 311 GLU A CA 1
ATOM 2394 C C . GLU A 1 311 ? -6.304 -9.488 3.570 1.00 94.62 311 GLU A C 1
ATOM 2396 O O . GLU A 1 311 ? -6.657 -8.458 4.150 1.00 94.62 311 GLU A O 1
ATOM 2401 N N . PHE A 1 312 ? -5.984 -10.611 4.207 1.00 95.12 312 PHE A N 1
ATOM 2402 C CA . PHE A 1 312 ? -5.855 -10.733 5.650 1.00 95.12 312 PHE A CA 1
ATOM 2403 C C . PHE A 1 312 ? -4.380 -10.825 6.009 1.00 95.12 312 PHE A C 1
ATOM 2405 O O . PHE A 1 312 ? -3.710 -11.751 5.561 1.00 95.12 312 PHE A O 1
ATOM 2412 N N . LEU A 1 313 ? -3.891 -9.901 6.832 1.00 95.88 313 LEU A N 1
ATOM 2413 C CA . LEU A 1 313 ? -2.513 -9.855 7.327 1.00 95.88 313 LEU A CA 1
ATOM 2414 C C . LEU A 1 313 ? -2.498 -10.209 8.816 1.00 95.88 313 LEU A C 1
ATOM 2416 O O . LEU A 1 313 ? -3.181 -9.549 9.598 1.00 95.88 313 LEU A O 1
ATOM 2420 N N . ALA A 1 314 ? -1.711 -11.204 9.219 1.00 95.69 314 ALA A N 1
ATOM 2421 C CA . ALA A 1 314 ? -1.576 -11.599 10.624 1.00 95.69 314 ALA A CA 1
ATOM 2422 C C . ALA A 1 314 ? -0.173 -11.298 11.169 1.00 95.69 314 ALA A C 1
ATOM 2424 O O . ALA A 1 314 ? 0.712 -10.841 10.448 1.00 95.69 314 ALA A O 1
ATOM 2425 N N . ARG A 1 315 ? 0.044 -11.548 12.465 1.00 95.69 315 ARG A N 1
ATOM 2426 C CA . ARG A 1 315 ? 1.380 -11.452 13.079 1.00 95.69 315 ARG A CA 1
ATOM 2427 C C . ARG A 1 315 ? 2.335 -12.491 12.460 1.00 95.69 315 ARG A C 1
ATOM 2429 O O . ARG A 1 315 ? 1.872 -13.479 11.884 1.00 95.69 315 ARG A O 1
ATOM 2436 N N . PRO A 1 316 ? 3.663 -12.321 12.596 1.00 97.06 316 PRO A N 1
ATOM 2437 C CA . PRO A 1 316 ? 4.622 -13.343 12.183 1.00 97.06 316 PRO A CA 1
ATOM 2438 C C . PRO A 1 316 ? 4.267 -14.732 12.728 1.00 97.06 316 PRO A C 1
ATOM 2440 O O . PRO A 1 316 ? 3.980 -14.865 13.916 1.00 97.06 316 PRO A O 1
ATOM 2443 N N . PHE A 1 317 ? 4.346 -15.750 11.865 1.00 96.56 317 PHE A N 1
ATOM 2444 C CA . PHE A 1 317 ? 4.117 -17.166 12.193 1.00 96.56 317 PHE A CA 1
ATOM 2445 C C . PHE A 1 317 ? 2.667 -17.551 12.569 1.00 96.56 317 PHE A C 1
ATOM 2447 O O . PHE A 1 317 ? 2.430 -18.614 13.145 1.00 96.56 317 PHE A O 1
ATOM 2454 N N . GLU A 1 318 ? 1.684 -16.702 12.246 1.00 96.25 318 GLU A N 1
ATOM 2455 C CA . GLU A 1 318 ? 0.246 -16.947 12.460 1.00 96.25 318 GLU A CA 1
ATOM 2456 C C . GLU A 1 318 ? -0.472 -17.510 11.212 1.00 96.25 318 GLU A C 1
ATOM 2458 O O . GLU A 1 318 ? -1.680 -17.330 11.034 1.00 96.25 318 GLU A O 1
ATOM 2463 N N . GLU A 1 319 ? 0.225 -18.226 10.326 1.00 97.19 319 GLU A N 1
ATOM 2464 C CA . GLU A 1 319 ? -0.392 -18.878 9.162 1.00 97.19 319 GLU A CA 1
ATOM 2465 C C . GLU A 1 319 ? -1.576 -19.798 9.530 1.00 97.19 319 GLU A C 1
ATOM 2467 O O . GLU A 1 319 ? -2.580 -19.764 8.813 1.00 97.19 319 GLU A O 1
ATOM 2472 N N . PRO A 1 320 ? -1.561 -20.572 10.640 1.00 95.75 320 PRO A N 1
ATOM 2473 C CA . PRO A 1 320 ? -2.737 -21.337 11.063 1.00 95.75 320 PRO A CA 1
ATOM 2474 C C . PRO A 1 320 ? -3.972 -20.460 11.315 1.00 95.75 320 PRO A C 1
ATOM 2476 O O . PRO A 1 320 ? -5.091 -20.845 10.962 1.00 95.75 320 PRO A O 1
ATOM 2479 N N . THR A 1 321 ? -3.777 -19.265 11.882 1.00 91.19 321 THR A N 1
ATOM 2480 C CA . THR A 1 321 ? -4.846 -18.284 12.101 1.00 91.19 321 THR A CA 1
ATOM 2481 C C . THR A 1 321 ? -5.399 -17.789 10.770 1.00 91.19 321 THR A C 1
ATOM 2483 O O . THR A 1 321 ? -6.621 -17.761 10.606 1.00 91.19 321 THR A O 1
ATOM 2486 N N . LEU A 1 322 ? -4.530 -17.495 9.798 1.00 94.06 322 LEU A N 1
ATOM 2487 C CA . LEU A 1 322 ? -4.927 -17.087 8.447 1.00 94.06 322 LEU A CA 1
ATOM 2488 C C . LEU A 1 322 ? -5.696 -18.182 7.704 1.00 94.06 322 LEU A C 1
ATOM 2490 O O . LEU A 1 322 ? -6.739 -17.894 7.124 1.00 94.06 322 LEU A O 1
ATOM 2494 N N . PHE A 1 323 ? -5.256 -19.443 7.766 1.00 95.38 323 PHE A N 1
ATOM 2495 C CA . PHE A 1 323 ? -6.005 -20.556 7.171 1.00 95.38 323 PHE A CA 1
ATOM 2496 C C . PHE A 1 323 ? -7.388 -20.716 7.803 1.00 95.38 323 PHE A C 1
ATOM 2498 O O . PHE A 1 323 ? -8.364 -20.968 7.096 1.00 95.38 323 PHE A O 1
ATOM 2505 N N . ALA A 1 324 ? -7.493 -20.545 9.123 1.00 90.19 324 ALA A N 1
ATOM 2506 C CA . ALA A 1 324 ? -8.774 -20.594 9.814 1.00 90.19 324 ALA A CA 1
ATOM 2507 C C . ALA A 1 324 ? -9.695 -19.429 9.417 1.00 90.19 324 ALA A C 1
ATOM 2509 O O . ALA A 1 324 ? -10.892 -19.653 9.267 1.00 90.19 324 ALA A O 1
ATOM 2510 N N . ILE A 1 325 ? -9.153 -18.218 9.234 1.00 88.19 325 ILE A N 1
ATOM 2511 C CA . ILE A 1 325 ? -9.907 -17.054 8.744 1.00 88.19 325 ILE A CA 1
ATOM 2512 C C . ILE A 1 325 ? -10.388 -17.309 7.313 1.00 88.19 325 ILE A C 1
ATOM 2514 O O . ILE A 1 325 ? -11.586 -17.264 7.063 1.00 88.19 325 ILE A O 1
ATOM 2518 N N . ALA A 1 326 ? -9.484 -17.664 6.399 1.00 90.94 326 ALA A N 1
ATOM 2519 C CA . ALA A 1 326 ? -9.809 -17.884 4.991 1.00 90.94 326 ALA A CA 1
ATOM 2520 C C . ALA A 1 326 ? -10.777 -19.050 4.754 1.00 90.94 326 ALA A C 1
ATOM 2522 O O . ALA A 1 326 ? -11.493 -19.046 3.765 1.00 90.94 326 ALA A O 1
ATOM 2523 N N . SER A 1 327 ? -10.792 -20.054 5.637 1.00 90.38 327 SER A N 1
ATOM 2524 C CA . SER A 1 327 ? -11.749 -21.168 5.557 1.00 90.38 327 SER A CA 1
ATOM 2525 C C . SER A 1 327 ? -13.120 -20.832 6.153 1.00 90.38 327 SER A C 1
ATOM 2527 O O . SER A 1 327 ? -14.065 -21.594 5.957 1.00 90.38 327 SER A O 1
ATOM 2529 N N . ALA A 1 328 ? -13.200 -19.789 6.983 1.00 86.81 328 ALA A N 1
ATOM 2530 C CA . ALA A 1 328 ? -14.434 -19.348 7.627 1.00 86.81 328 ALA A CA 1
ATOM 2531 C C . ALA A 1 328 ? -15.127 -18.218 6.855 1.00 86.81 328 ALA A C 1
ATOM 2533 O O . ALA A 1 328 ? -16.344 -18.084 6.969 1.00 86.81 328 ALA A O 1
ATOM 2534 N N . PHE A 1 329 ? -14.344 -17.428 6.120 1.00 85.12 329 PHE A N 1
ATOM 2535 C CA . PHE A 1 329 ? -14.807 -16.483 5.113 1.00 85.12 329 PHE A CA 1
ATOM 2536 C C . PHE A 1 329 ? -15.426 -17.223 3.919 1.00 85.12 329 PHE A C 1
ATOM 2538 O O . PHE A 1 329 ? -16.536 -16.827 3.502 1.00 85.12 329 PHE A O 1
#

Secondary structure (DSSP, 8-state):
-PPPP---TTTT-EEEE-GGG----STTTHHHHHHHHHHHHHHHHTT-EEE-S--HHHHHHHHHHHH-HHHHHHH-GGGS-TTS-HHHHHHHHHH-GGGS--STTS--HHHHHS---TTHHHHHHHHHHHHHT-SS-SSHHHHHT-GGGTTTSHHHHHHHTTT---S--HHHHHHHHHHHHHHHHHHHHHHHTT-SEEEEESBSSPPPP--S---HHHHHTTS--SEE-TTPBPSSTTSSTT-SB-SS-EESSSS----SB--HHHHHT--EEEEEEEE-S-EEEEEE-TTSTTSEEEEEEE----EEEEEEEESTT-HHHHHHHHHH-

pLDDT: mean 85.05, std 13.79, range [26.59, 97.62]

Sequence (329 aa):
MRALPVENRCAEKGWACCVDLMIEASRADRENIRVANEAIADMKKAGATIVDPVNVDKAIADLVPYLEPGWLARNFPAAFPESAKPIDRIVSMAFDHALIPSGARGVNLRMLAAQPRGHEAHYAINRYLRERGDAKFKNLEDMLAMPMFSGSLDNLKRAFSDDAATLDTPAQMDHLVRMQTLRQIILQVMAENTLDALVYAYTTIPPHIILTNRLAKTVETRTEPKILKAGTVMSDPTLVPGEPVLKSDLDTYRGSGSSWAVNLSPETGFPAIVVPAGFTREVYDRVPDDRDPNGSRLEGPKKVELPVALEFLARPFEEPTLFAIASAF